Protein AF-A0A0V0QTR9-F1 (afdb_monomer)

Mean predicted aligned error: 20.69 Å

Secondary structure (DSSP, 8-state):
---------HHHHHHHHHHHHHHHHHHHHHHHHHHHHHHHHHHHS-HHHHHHHHHHHHHHHHHHHHHHHHHHHHH---HHHHHHHHHHHHHHHHHHGGGS-HHHHHHHHHHHHHHHHHHHHHHHHHS-----------------------------------------EEES-BS------GGGTTTT-EEES-BS-----S-TT---TT----TT-S--PPPTT-----

Nearest PDB structures (foldseek):
  2rkk-assembly1_B  TM=5.143E-01  e=6.340E+00  Saccharomyces cerevisiae
  6bqt-assembly2_E  TM=6.982E-01  e=8.169E+00  Homo sapiens
  8we2-assembly1_A  TM=5.400E-01  e=5.951E+00  Homo sapiens
  6gn0-assembly1_A  TM=6.401E-01  e=9.879E+00  Homo sapiens

Organism: Pseudocohnilembus persalinus (NCBI:txid266149)

Radius of gyration: 37.74 Å; Cα contacts (8 Å, |Δi|>4): 77; chains: 1; bounding box: 67×82×118 Å

Solvent-accessible surface area (backbone atoms only — not comparable to full-atom values): 14929 Å² total; per-residue (Å²): 137,83,80,82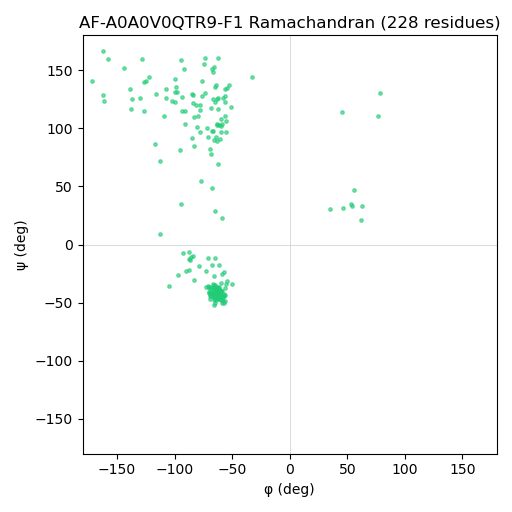,79,76,79,73,50,73,68,56,52,53,50,49,51,54,49,54,50,52,51,51,50,53,54,48,49,52,53,51,52,53,49,52,51,51,50,53,52,63,71,69,48,55,65,67,59,55,36,53,52,50,52,49,55,51,49,54,54,51,52,52,52,52,51,50,61,68,47,42,83,76,67,77,60,62,66,64,60,57,52,52,52,50,48,53,52,52,52,51,49,62,74,47,48,85,63,48,54,76,65,56,51,51,54,50,50,54,52,49,53,52,51,51,54,51,52,50,52,50,46,48,67,76,52,60,77,80,74,80,72,77,79,75,79,74,77,86,71,82,84,82,86,86,82,82,88,82,90,77,96,71,91,73,85,74,81,85,80,74,86,70,69,94,58,64,58,56,64,73,48,64,71,46,82,58,84,83,54,80,75,53,71,78,47,87,54,46,78,46,70,63,44,78,49,56,83,60,89,62,69,89,84,71,80,61,88,88,64,78,89,69,85,86,59,98,62,97,66,82,61,90,88,64,77,87,84,130

Structure (mmCIF, N/CA/C/O backbone):
data_AF-A0A0V0QTR9-F1
#
_entry.id   AF-A0A0V0QTR9-F1
#
loop_
_atom_site.group_PDB
_atom_site.id
_atom_site.type_symbol
_atom_site.label_atom_id
_atom_site.label_alt_id
_atom_site.label_comp_id
_atom_site.label_asym_id
_atom_site.label_entity_id
_atom_site.label_seq_id
_atom_site.pdbx_PDB_ins_code
_atom_site.Cartn_x
_atom_site.Cartn_y
_atom_site.Cartn_z
_atom_site.occupancy
_atom_site.B_iso_or_equiv
_atom_site.auth_seq_id
_atom_site.auth_comp_id
_atom_site.auth_asym_id
_atom_site.auth_atom_id
_atom_site.pdbx_PDB_model_num
ATOM 1 N N . MET A 1 1 ? 16.617 29.377 62.343 1.00 46.00 1 MET A N 1
ATOM 2 C CA . MET A 1 1 ? 15.632 28.763 61.427 1.00 46.00 1 MET A CA 1
ATOM 3 C C . MET A 1 1 ? 15.833 27.264 61.513 1.00 46.00 1 MET A C 1
ATOM 5 O O . MET A 1 1 ? 16.551 26.690 60.704 1.00 46.00 1 MET A O 1
ATOM 9 N N . GLU A 1 2 ? 15.311 26.674 62.585 1.00 45.97 2 GLU A N 1
ATOM 10 C CA . GLU A 1 2 ? 15.324 25.228 62.798 1.00 45.97 2 GLU A CA 1
ATOM 11 C C . GLU A 1 2 ? 14.246 24.618 61.901 1.00 45.97 2 GLU A C 1
ATOM 13 O O . GLU A 1 2 ? 13.118 25.108 61.856 1.00 45.97 2 GLU A O 1
ATOM 18 N N . LYS A 1 3 ? 14.630 23.621 61.102 1.00 51.22 3 LYS A N 1
ATOM 19 C CA . LYS A 1 3 ? 13.696 22.843 60.293 1.00 51.22 3 LYS A CA 1
ATOM 20 C C . LYS A 1 3 ? 13.056 21.829 61.229 1.00 51.22 3 LYS A C 1
ATOM 22 O O . LYS A 1 3 ? 13.739 20.935 61.717 1.00 51.22 3 LYS A O 1
ATOM 27 N N . GLU A 1 4 ? 11.773 22.008 61.512 1.00 50.41 4 GLU A N 1
ATOM 28 C CA . GLU A 1 4 ? 10.962 20.984 62.160 1.00 50.41 4 GLU A CA 1
ATOM 29 C C . GLU A 1 4 ? 10.802 19.816 61.181 1.00 50.41 4 GLU A C 1
ATOM 31 O O . GLU A 1 4 ? 9.976 19.849 60.267 1.00 50.41 4 GLU A O 1
ATOM 36 N N . ASP A 1 5 ? 11.638 18.793 61.344 1.00 54.69 5 ASP A N 1
ATOM 37 C CA . ASP A 1 5 ? 11.459 17.509 60.679 1.00 54.69 5 ASP A CA 1
ATOM 38 C C . ASP A 1 5 ? 10.254 16.810 61.321 1.00 54.69 5 ASP A C 1
ATOM 40 O O . ASP A 1 5 ? 10.345 16.137 62.351 1.00 54.69 5 ASP A O 1
ATOM 44 N N . VAL A 1 6 ? 9.082 17.022 60.719 1.00 61.03 6 VAL A N 1
ATOM 45 C CA . VAL A 1 6 ? 7.846 16.317 61.060 1.00 61.03 6 VAL A CA 1
ATOM 46 C C . VAL A 1 6 ? 8.054 14.835 60.753 1.00 61.03 6 VAL A C 1
ATOM 48 O O . VAL A 1 6 ? 8.023 14.409 59.598 1.00 61.03 6 VAL A O 1
ATOM 51 N N . ASN A 1 7 ? 8.287 14.049 61.804 1.00 62.66 7 ASN A N 1
ATOM 52 C CA . ASN A 1 7 ? 8.349 12.592 61.758 1.00 62.66 7 ASN A CA 1
ATOM 53 C C . ASN A 1 7 ? 6.962 12.060 61.360 1.00 62.66 7 ASN A C 1
ATOM 55 O O . ASN A 1 7 ? 6.072 11.900 62.196 1.00 62.66 7 ASN A O 1
ATOM 59 N N . LEU A 1 8 ? 6.760 11.865 60.057 1.00 63.16 8 LEU A N 1
ATOM 60 C CA . LEU A 1 8 ? 5.531 11.318 59.498 1.00 63.16 8 LEU A CA 1
ATOM 61 C C . LEU A 1 8 ? 5.350 9.894 60.034 1.00 63.16 8 LEU A C 1
ATOM 63 O O . LEU A 1 8 ? 6.261 9.071 59.922 1.00 63.16 8 LEU A O 1
ATOM 67 N N . THR A 1 9 ? 4.199 9.585 60.633 1.00 77.44 9 THR A N 1
ATOM 68 C CA . THR A 1 9 ? 3.991 8.234 61.159 1.00 77.44 9 THR A CA 1
ATOM 69 C C . THR A 1 9 ? 3.940 7.233 60.003 1.00 77.44 9 THR A C 1
ATOM 71 O O . THR A 1 9 ? 3.476 7.556 58.909 1.00 77.44 9 THR A O 1
ATOM 74 N N . GLN A 1 10 ? 4.384 5.991 60.228 1.00 78.94 10 GLN A N 1
ATOM 75 C CA . GLN A 1 10 ? 4.350 4.927 59.208 1.00 78.94 10 GLN A CA 1
ATOM 76 C C . GLN A 1 10 ? 2.957 4.795 58.559 1.00 78.94 10 GLN A C 1
ATOM 78 O O . GLN A 1 10 ? 2.831 4.565 57.360 1.00 78.94 10 GLN A O 1
ATOM 83 N N . LYS A 1 11 ? 1.906 5.044 59.350 1.00 80.00 11 LYS A N 1
ATOM 84 C CA . LYS A 1 11 ? 0.505 5.017 58.929 1.00 80.00 11 LYS A CA 1
ATOM 85 C C . LYS A 1 11 ? 0.156 6.120 57.921 1.00 80.00 11 LYS A C 1
ATOM 87 O O . LYS A 1 11 ? -0.617 5.868 57.000 1.00 80.00 11 LYS A O 1
ATOM 92 N N . ASP A 1 12 ? 0.729 7.311 58.074 1.00 84.88 12 ASP A N 1
ATOM 93 C CA . ASP A 1 12 ? 0.540 8.439 57.152 1.00 84.88 12 ASP A CA 1
ATOM 94 C C . ASP A 1 12 ? 1.280 8.200 55.830 1.00 84.88 12 ASP A C 1
ATOM 96 O O . ASP A 1 12 ? 0.776 8.531 54.755 1.00 84.88 12 ASP A O 1
ATOM 100 N N . LEU A 1 13 ? 2.458 7.567 55.898 1.00 85.88 13 LEU A N 1
ATOM 101 C CA . LEU A 1 13 ? 3.225 7.165 54.721 1.00 85.88 13 LEU A CA 1
ATOM 102 C C . LEU A 1 13 ? 2.459 6.118 53.898 1.00 85.88 13 LEU A C 1
ATOM 104 O O . LEU A 1 13 ? 2.323 6.259 52.682 1.00 85.88 13 LEU A O 1
ATOM 108 N N . ASP A 1 14 ? 1.886 5.115 54.567 1.00 88.12 14 ASP A N 1
ATOM 109 C CA . ASP A 1 14 ? 1.079 4.071 53.931 1.00 88.12 14 ASP A CA 1
ATOM 110 C C . ASP A 1 14 ? -0.202 4.645 53.303 1.00 88.12 14 ASP A C 1
ATOM 112 O O . ASP A 1 14 ? -0.580 4.267 52.191 1.00 88.12 14 ASP A O 1
ATOM 116 N N . GLN A 1 15 ? -0.858 5.603 53.969 1.00 88.75 15 GLN A N 1
ATOM 117 C CA . GLN A 1 15 ? -2.018 6.308 53.412 1.00 88.75 15 GLN A CA 1
ATOM 118 C C . GLN A 1 15 ? -1.656 7.140 52.181 1.00 88.75 15 GLN A C 1
ATOM 120 O O . GLN A 1 15 ? -2.386 7.111 51.187 1.00 88.75 15 GLN A O 1
ATOM 125 N N . LYS A 1 16 ? -0.523 7.848 52.219 1.00 89.69 16 LYS A N 1
ATOM 126 C CA . LYS A 1 16 ? -0.035 8.640 51.088 1.00 89.69 16 LYS A CA 1
ATOM 127 C C . LYS A 1 16 ? 0.297 7.754 49.886 1.00 89.69 16 LYS A C 1
ATOM 129 O O . LYS A 1 16 ? -0.154 8.049 48.782 1.00 89.69 16 LYS A O 1
ATOM 134 N N . ASN A 1 17 ? 0.991 6.638 50.106 1.00 92.25 17 ASN A N 1
ATOM 135 C CA . ASN A 1 17 ? 1.311 5.668 49.055 1.00 92.25 17 ASN A CA 1
ATOM 136 C C . ASN A 1 17 ? 0.039 5.081 48.428 1.00 92.25 17 ASN A C 1
ATOM 138 O O . ASN A 1 17 ? -0.086 5.037 47.205 1.00 92.25 17 ASN A O 1
ATOM 142 N N . LYS A 1 18 ? -0.946 4.711 49.255 1.00 94.06 18 LYS A N 1
ATOM 143 C CA . LYS A 1 18 ? -2.236 4.187 48.786 1.00 94.06 18 LYS A CA 1
ATOM 144 C C . LYS A 1 18 ? -3.014 5.210 47.954 1.00 94.06 18 LYS A C 1
ATOM 146 O O . LYS A 1 18 ? -3.657 4.848 46.970 1.00 94.06 18 LYS A O 1
ATOM 151 N N . PHE A 1 19 ? -2.957 6.486 48.332 1.00 94.50 19 PHE A N 1
ATOM 152 C CA . PHE A 1 19 ? -3.581 7.568 47.574 1.00 94.50 19 PHE A CA 1
ATOM 153 C C . PHE A 1 19 ? -2.880 7.814 46.232 1.00 94.50 19 PHE A C 1
ATOM 155 O O . PHE A 1 19 ? -3.548 7.939 45.207 1.00 94.50 19 PHE A O 1
ATOM 162 N N . GLU A 1 20 ? -1.545 7.844 46.212 1.00 94.00 20 GLU A N 1
ATOM 163 C CA . GLU A 1 20 ? -0.770 7.982 44.973 1.00 94.00 20 GLU A CA 1
ATOM 164 C C . GLU A 1 20 ? -1.021 6.819 44.005 1.00 94.00 20 GLU A C 1
ATOM 166 O O . GLU A 1 20 ? -1.133 7.031 42.795 1.00 94.00 20 GLU A O 1
ATOM 171 N N . GLU A 1 21 ? -1.152 5.600 44.525 1.00 95.12 21 GLU A N 1
ATOM 172 C CA . GLU A 1 21 ? -1.469 4.416 43.731 1.00 95.12 21 GLU A CA 1
ATOM 173 C C . GLU A 1 21 ? -2.879 4.491 43.130 1.00 95.12 21 GLU A C 1
ATOM 175 O O . GLU A 1 21 ? -3.034 4.330 41.919 1.00 95.12 21 GLU A O 1
ATOM 180 N N . LEU A 1 22 ? -3.891 4.844 43.930 1.00 94.94 22 LEU A N 1
ATOM 181 C CA . LEU A 1 22 ? -5.259 5.080 43.448 1.00 94.94 22 LEU A CA 1
ATOM 182 C C . LEU A 1 22 ? -5.317 6.188 42.390 1.00 94.94 22 LEU A C 1
ATOM 184 O O . LEU A 1 22 ? -6.033 6.070 41.395 1.00 94.94 22 LEU A O 1
ATOM 188 N N . TYR A 1 23 ? -4.548 7.260 42.572 1.00 94.62 23 TYR A N 1
ATOM 189 C CA . TYR A 1 23 ? -4.486 8.354 41.610 1.00 94.62 23 TYR A CA 1
ATOM 190 C C . TYR A 1 23 ? -3.870 7.913 40.276 1.00 94.62 23 TYR A C 1
ATOM 192 O O . TYR A 1 23 ? -4.400 8.237 39.210 1.00 94.62 23 TYR A O 1
ATOM 200 N N . LYS A 1 24 ? -2.785 7.129 40.317 1.00 95.56 24 LYS A N 1
ATOM 201 C CA . LYS A 1 24 ? -2.181 6.525 39.118 1.00 95.56 24 LYS A CA 1
ATOM 202 C C . LYS A 1 24 ? -3.149 5.573 38.422 1.00 95.56 24 LYS A C 1
ATOM 204 O O . LYS A 1 24 ? -3.302 5.672 37.207 1.00 95.56 24 LYS A O 1
ATOM 209 N N . GLN A 1 25 ? -3.844 4.722 39.176 1.00 95.31 25 GLN A N 1
ATOM 210 C CA . GLN A 1 25 ? -4.867 3.826 38.633 1.00 95.31 25 GLN A CA 1
ATOM 211 C C . GLN A 1 25 ? -5.982 4.610 37.934 1.00 95.31 25 GLN A C 1
ATOM 213 O O . GLN A 1 25 ? -6.334 4.291 36.805 1.00 95.31 25 GLN A O 1
ATOM 218 N N . GLN A 1 26 ? -6.475 5.696 38.534 1.00 94.88 26 GLN A N 1
ATOM 219 C CA . GLN A 1 26 ? -7.520 6.523 37.928 1.00 94.88 26 GLN A CA 1
ATOM 220 C C . GLN A 1 26 ? -7.044 7.249 36.656 1.00 94.88 26 GLN A C 1
ATOM 222 O O . GLN A 1 26 ? -7.792 7.372 35.684 1.00 94.88 26 GLN A O 1
ATOM 227 N N . GLN A 1 27 ? -5.802 7.744 36.636 1.00 93.94 27 GLN A N 1
ATOM 228 C CA . GLN A 1 27 ? -5.186 8.325 35.434 1.00 93.94 27 GLN A CA 1
ATOM 229 C C . GLN A 1 27 ? -5.085 7.288 34.311 1.00 93.94 27 GLN A C 1
ATOM 231 O O . GLN A 1 27 ? -5.433 7.570 33.161 1.00 93.94 27 GLN A O 1
ATOM 236 N N . GLN A 1 28 ? -4.648 6.080 34.656 1.00 94.81 28 GLN A N 1
ATOM 237 C CA . GLN A 1 28 ? -4.521 4.979 33.719 1.00 94.81 28 GLN A CA 1
ATOM 238 C C . GLN A 1 28 ? -5.887 4.537 33.183 1.00 94.81 28 GLN A C 1
ATOM 240 O O . GLN A 1 28 ? -6.062 4.456 31.971 1.00 94.81 28 GLN A O 1
ATOM 245 N N . GLU A 1 29 ? -6.894 4.398 34.042 1.00 95.56 29 GLU A N 1
ATOM 246 C CA . GLU A 1 29 ? -8.264 4.065 33.645 1.00 95.56 29 GLU A CA 1
ATOM 247 C C . GLU A 1 29 ? -8.855 5.113 32.686 1.00 95.56 29 GLU A C 1
ATOM 249 O O . GLU A 1 29 ? -9.500 4.774 31.694 1.00 95.56 29 GLU A O 1
ATOM 254 N N . ARG A 1 30 ? -8.595 6.408 32.913 1.00 94.38 30 ARG A N 1
ATOM 255 C CA . ARG A 1 30 ? -9.014 7.474 31.984 1.00 94.38 30 ARG A CA 1
ATOM 256 C C . ARG A 1 30 ? -8.351 7.339 30.616 1.00 94.38 30 ARG A C 1
ATOM 258 O O . ARG A 1 30 ? -9.011 7.566 29.599 1.00 94.38 30 ARG A O 1
ATOM 265 N N . LEU A 1 31 ? -7.064 6.998 30.579 1.00 93.50 31 LEU A N 1
ATOM 266 C CA . LEU A 1 31 ? -6.338 6.762 29.331 1.00 93.50 31 LEU A CA 1
ATOM 267 C C . LEU A 1 31 ? -6.885 5.533 28.603 1.00 93.50 31 LEU A C 1
ATOM 269 O O . LEU A 1 31 ? -7.168 5.618 27.407 1.00 93.50 31 LEU A O 1
ATOM 273 N N . GLU A 1 32 ? -7.112 4.440 29.327 1.00 94.94 32 GLU A N 1
ATOM 274 C CA . GLU A 1 32 ? -7.671 3.199 28.793 1.00 94.94 32 GLU A CA 1
ATOM 275 C C . GLU A 1 32 ? -9.090 3.408 28.258 1.00 94.94 32 GLU A C 1
ATOM 277 O O . GLU A 1 32 ? -9.386 3.027 27.129 1.00 94.94 32 GLU A O 1
ATOM 282 N N . ASN A 1 33 ? -9.961 4.097 28.995 1.00 93.50 33 ASN A N 1
ATOM 283 C CA . ASN A 1 33 ? -11.320 4.405 28.542 1.00 93.50 33 ASN A CA 1
ATOM 284 C C . ASN A 1 33 ? -11.322 5.321 27.311 1.00 93.50 33 ASN A C 1
ATOM 286 O O . ASN A 1 33 ? -12.126 5.135 26.396 1.00 93.50 33 ASN A O 1
ATOM 290 N N . LYS A 1 34 ? -10.392 6.280 27.237 1.00 93.81 34 LYS A N 1
ATOM 291 C CA . LYS A 1 34 ? -10.215 7.125 26.048 1.00 93.81 34 LYS A CA 1
ATOM 292 C C . LYS A 1 34 ? -9.740 6.314 24.839 1.00 93.81 34 LYS A C 1
ATOM 294 O O . LYS A 1 34 ? -10.170 6.603 23.724 1.00 93.81 34 LYS A O 1
ATOM 299 N N . GLN A 1 35 ? -8.876 5.320 25.039 1.00 90.56 35 GLN A N 1
ATOM 300 C CA . GLN A 1 35 ? -8.440 4.402 23.983 1.00 90.56 35 GLN A CA 1
ATOM 301 C C . GLN A 1 35 ? -9.574 3.472 23.536 1.00 90.56 35 GLN A C 1
ATOM 303 O O . GLN A 1 35 ? -9.834 3.391 22.340 1.00 90.56 35 GLN A O 1
ATOM 308 N N . LYS A 1 36 ? -10.310 2.864 24.475 1.00 90.38 36 LYS A N 1
ATOM 309 C CA . LYS A 1 36 ? -11.477 2.012 24.185 1.00 90.38 36 LYS A CA 1
ATOM 310 C C . LYS A 1 36 ? -12.546 2.759 23.396 1.00 90.38 36 LYS A C 1
ATOM 312 O O . LYS A 1 36 ? -13.048 2.242 22.407 1.00 90.38 36 LYS A O 1
ATOM 317 N N . LYS A 1 37 ? -12.855 4.002 23.784 1.00 89.62 37 LYS A N 1
ATOM 318 C CA . LYS A 1 37 ? -13.815 4.835 23.049 1.00 89.62 37 LYS A CA 1
ATOM 319 C C . LYS A 1 37 ? -13.352 5.099 21.614 1.00 89.62 37 LYS A C 1
ATOM 321 O O . LYS A 1 37 ? -14.135 4.935 20.693 1.00 89.62 37 LYS A O 1
ATOM 326 N N . LYS A 1 38 ? -12.072 5.434 21.416 1.00 86.12 38 LYS A N 1
ATOM 327 C CA . LYS A 1 38 ? -11.507 5.613 20.069 1.00 86.12 38 LYS A CA 1
ATOM 328 C C . LYS A 1 38 ? -11.596 4.346 19.215 1.00 86.12 38 LYS A C 1
ATOM 330 O O . LYS A 1 38 ? -11.914 4.460 18.041 1.00 86.12 38 LYS A O 1
ATOM 335 N N . GLN A 1 39 ? -11.327 3.175 19.793 1.00 84.38 39 GLN A N 1
ATOM 336 C CA . GLN A 1 39 ? -11.431 1.893 19.085 1.00 84.38 39 GLN A CA 1
ATOM 337 C C . GLN A 1 39 ? -12.877 1.598 18.674 1.00 84.38 39 GLN A C 1
ATOM 339 O O . GLN A 1 39 ? -13.126 1.296 17.513 1.00 84.38 39 GLN A O 1
ATOM 344 N N . LEU A 1 40 ? -13.839 1.785 19.584 1.00 81.38 40 LEU A N 1
ATOM 345 C CA . LEU A 1 40 ? -15.262 1.617 19.282 1.00 81.38 40 LEU A CA 1
ATOM 346 C C . LEU A 1 40 ? -15.727 2.587 18.181 1.00 81.38 40 LEU A C 1
ATOM 348 O O . LEU A 1 40 ? -16.446 2.200 17.261 1.00 81.38 40 LEU A O 1
ATOM 352 N N . ASP A 1 41 ? -15.286 3.845 18.247 1.00 73.94 41 ASP A N 1
ATOM 353 C CA . ASP A 1 41 ? -15.572 4.852 17.224 1.00 73.94 41 ASP A CA 1
ATOM 354 C C . ASP A 1 41 ? -14.922 4.469 15.871 1.00 73.94 41 ASP A C 1
ATOM 356 O O . ASP A 1 41 ? -15.495 4.704 14.811 1.00 73.94 41 ASP A O 1
ATOM 360 N N . GLU A 1 42 ? -13.742 3.838 15.862 1.00 76.06 42 GLU A N 1
ATOM 361 C CA . GLU A 1 42 ? -13.096 3.312 14.646 1.00 76.06 42 GLU A CA 1
ATOM 362 C C . GLU A 1 42 ? -13.805 2.081 14.062 1.00 76.06 42 GLU A C 1
ATOM 364 O O . GLU A 1 42 ? -13.886 1.935 12.836 1.00 76.06 42 GLU A O 1
ATOM 369 N N . GLU A 1 43 ? -14.352 1.217 14.911 1.00 74.50 43 GLU A N 1
ATOM 370 C CA . GLU A 1 43 ? -15.151 0.056 14.511 1.00 74.50 43 GLU A CA 1
ATOM 371 C C . GLU A 1 43 ? -16.496 0.485 13.916 1.00 74.50 43 GLU A C 1
ATOM 373 O O . GLU A 1 43 ? -16.888 -0.016 12.862 1.00 74.50 43 GLU A O 1
ATOM 378 N N . THR A 1 44 ? -17.154 1.466 14.539 1.00 70.75 44 THR A N 1
ATOM 379 C CA . THR A 1 44 ? -18.477 1.977 14.138 1.00 70.75 44 THR A CA 1
ATOM 380 C C . THR A 1 44 ? -18.436 3.030 13.030 1.00 70.75 44 THR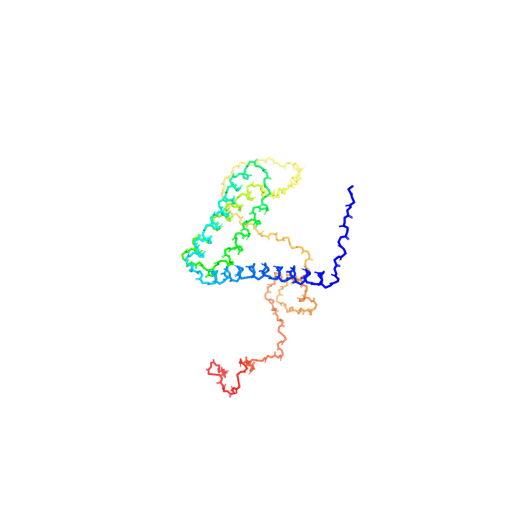 A C 1
ATOM 382 O O . THR A 1 44 ? -19.484 3.371 12.483 1.00 70.75 44 THR A O 1
ATOM 385 N N . LYS A 1 45 ? -17.249 3.533 12.665 1.00 73.06 45 LYS A N 1
ATOM 386 C CA . LYS A 1 45 ? -17.087 4.535 11.603 1.00 73.06 45 LYS A CA 1
ATOM 387 C C . LYS A 1 45 ? -17.680 4.083 10.277 1.00 73.06 45 LYS A C 1
ATOM 389 O O . LYS A 1 45 ? -17.368 2.994 9.780 1.00 73.06 45 LYS A O 1
ATOM 394 N N . ASP A 1 46 ? -18.426 4.999 9.666 1.00 74.44 46 ASP A N 1
ATOM 395 C CA . ASP A 1 46 ? -19.035 4.804 8.362 1.00 74.44 46 ASP A CA 1
ATOM 396 C C . ASP A 1 46 ? -17.977 4.409 7.317 1.00 74.44 46 ASP A C 1
ATOM 398 O O . ASP A 1 46 ? -16.922 5.049 7.204 1.00 74.44 46 ASP A O 1
ATOM 402 N N . PRO A 1 47 ? -18.251 3.393 6.482 1.00 74.19 47 PRO A N 1
ATOM 403 C CA . PRO A 1 47 ? -17.311 2.931 5.461 1.00 74.19 47 PRO A CA 1
ATOM 404 C C . PRO A 1 47 ? -16.930 4.042 4.468 1.00 74.19 47 PRO A C 1
ATOM 406 O O . PRO A 1 47 ? -15.829 4.037 3.919 1.00 74.19 47 PRO A O 1
ATOM 409 N N . LYS A 1 48 ? -17.802 5.043 4.283 1.00 75.88 48 LYS A N 1
ATOM 410 C CA . LYS A 1 48 ? -17.536 6.219 3.442 1.00 75.88 48 LYS A CA 1
ATOM 411 C C . LYS A 1 48 ? -16.468 7.150 4.020 1.00 75.88 48 LYS A C 1
ATOM 413 O O . LYS A 1 48 ? -15.676 7.695 3.257 1.00 75.88 48 LYS A O 1
ATOM 418 N N . GLU A 1 49 ? -16.410 7.328 5.338 1.00 74.62 49 GLU A N 1
ATOM 419 C CA . GLU A 1 49 ? -15.362 8.147 5.957 1.00 74.62 49 GLU A CA 1
ATOM 420 C C . GLU A 1 49 ? -14.004 7.455 5.861 1.00 74.62 49 GLU A C 1
ATOM 422 O O . GLU A 1 49 ? -13.009 8.090 5.508 1.00 74.62 49 GLU A O 1
ATOM 427 N N . LYS A 1 50 ? -13.973 6.133 6.084 1.00 82.12 50 LYS A N 1
ATOM 428 C CA . LYS A 1 50 ? -12.772 5.311 5.874 1.00 82.12 50 LYS A CA 1
ATOM 429 C C . LYS A 1 50 ? -12.266 5.449 4.437 1.00 82.12 50 LYS A C 1
ATOM 431 O O . LYS A 1 50 ? -11.078 5.675 4.229 1.00 82.12 50 LYS A O 1
ATOM 436 N N . MET A 1 51 ? -13.171 5.413 3.459 1.00 87.50 51 MET A N 1
ATOM 437 C CA . MET A 1 51 ? -12.841 5.638 2.051 1.00 87.50 51 MET A CA 1
ATOM 438 C C . MET A 1 51 ? -12.222 7.022 1.813 1.00 87.50 51 MET A C 1
ATOM 440 O O . MET A 1 51 ? -11.180 7.101 1.174 1.00 87.50 51 MET A O 1
ATOM 444 N N . LEU A 1 52 ? -12.800 8.107 2.339 1.00 88.56 52 LEU A N 1
ATOM 445 C CA . LEU A 1 52 ? -12.256 9.463 2.156 1.00 88.56 52 LEU A CA 1
ATOM 446 C C . LEU A 1 52 ? -10.850 9.621 2.749 1.00 88.56 52 LEU A C 1
ATOM 448 O O . LEU A 1 52 ? -9.995 10.269 2.143 1.00 88.56 52 LEU A O 1
ATOM 452 N N . VAL A 1 53 ? -10.596 9.012 3.909 1.00 89.50 53 VAL A N 1
ATOM 453 C CA . VAL A 1 53 ? -9.263 9.005 4.531 1.00 89.50 53 VAL A CA 1
ATOM 454 C C . VAL A 1 53 ? -8.267 8.266 3.641 1.00 89.50 53 VAL A C 1
ATOM 456 O O . VAL A 1 53 ? -7.215 8.819 3.326 1.00 89.50 53 VAL A O 1
ATOM 459 N N . ILE A 1 54 ? -8.630 7.075 3.153 1.00 91.06 54 ILE A N 1
ATOM 460 C CA . ILE A 1 54 ? -7.798 6.302 2.221 1.00 91.06 54 ILE A CA 1
ATOM 461 C C . ILE A 1 54 ? -7.536 7.106 0.944 1.00 91.06 54 ILE A C 1
ATOM 463 O O . ILE A 1 54 ? -6.401 7.168 0.475 1.00 91.06 54 ILE A O 1
ATOM 467 N N . GLN A 1 55 ? -8.562 7.768 0.400 1.00 91.75 55 GLN A N 1
ATOM 468 C CA . GLN A 1 55 ? -8.434 8.581 -0.807 1.00 91.75 55 GLN A CA 1
ATOM 469 C C . GLN A 1 55 ? -7.450 9.733 -0.620 1.00 91.75 55 GLN A C 1
ATOM 471 O O . GLN A 1 55 ? -6.620 9.988 -1.498 1.00 91.75 55 GLN A O 1
ATOM 476 N N . LYS A 1 56 ? -7.521 10.412 0.526 1.00 94.12 56 LYS A N 1
ATOM 477 C CA . LYS A 1 56 ? -6.615 11.505 0.869 1.00 94.12 56 LYS A CA 1
ATOM 478 C C . LYS A 1 56 ? -5.178 11.008 1.037 1.00 94.12 56 LYS A C 1
ATOM 480 O O . LYS A 1 56 ? -4.287 11.529 0.373 1.00 94.12 56 LYS A O 1
ATOM 485 N N . GLU A 1 57 ? -4.961 9.979 1.855 1.00 93.56 57 GLU A N 1
ATOM 486 C CA . GLU A 1 57 ? -3.624 9.427 2.112 1.00 93.56 57 GLU A CA 1
ATOM 487 C C . GLU A 1 57 ? -2.974 8.866 0.843 1.00 93.56 57 GLU A C 1
ATOM 489 O O . GLU A 1 57 ? -1.787 9.089 0.591 1.00 93.56 57 GLU A O 1
ATOM 494 N N . PHE A 1 58 ? -3.745 8.155 0.014 1.00 94.31 58 PHE A N 1
ATOM 495 C CA . PHE A 1 58 ? -3.253 7.622 -1.251 1.00 94.31 58 PHE A CA 1
ATOM 496 C C . PHE A 1 58 ? -2.807 8.750 -2.182 1.00 94.31 58 PHE A C 1
ATOM 498 O O . PHE A 1 58 ? -1.708 8.697 -2.734 1.00 94.31 58 PHE A O 1
ATOM 505 N N . LYS A 1 59 ? -3.629 9.797 -2.316 1.00 93.44 59 LYS A N 1
ATOM 506 C CA . LYS A 1 59 ? -3.325 10.951 -3.162 1.00 93.44 59 LYS A CA 1
ATOM 507 C C . LYS A 1 59 ? -2.088 11.706 -2.676 1.00 93.44 59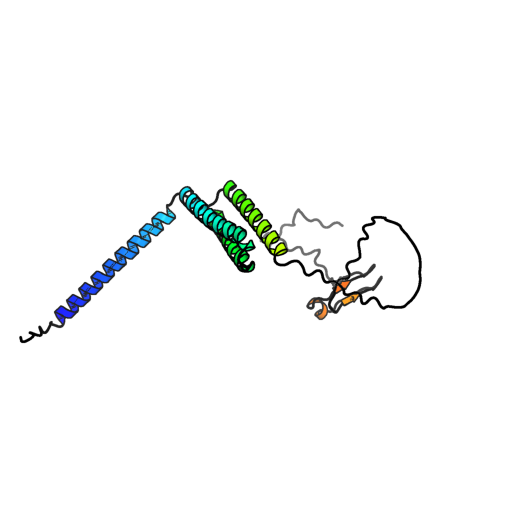 LYS A C 1
ATOM 509 O O . LYS A 1 59 ? -1.229 12.023 -3.490 1.00 93.44 59 LYS A O 1
ATOM 514 N N . GLU A 1 60 ? -1.946 11.925 -1.371 1.00 94.81 60 GLU A N 1
ATOM 515 C CA . GLU A 1 60 ? -0.764 12.575 -0.789 1.00 94.81 60 GLU A CA 1
ATOM 516 C C . GLU A 1 60 ? 0.524 11.782 -1.073 1.00 94.81 60 GLU A C 1
ATOM 518 O O . GLU A 1 60 ? 1.517 12.346 -1.544 1.00 94.81 60 GLU A O 1
ATOM 523 N N . LYS A 1 61 ? 0.507 10.456 -0.868 1.00 92.94 61 LYS A N 1
ATOM 524 C CA . LYS A 1 61 ? 1.654 9.587 -1.189 1.00 92.94 61 LYS A CA 1
ATOM 525 C C . LYS A 1 61 ? 1.970 9.589 -2.686 1.00 92.94 61 LYS A C 1
ATOM 527 O O . LYS A 1 61 ? 3.135 9.663 -3.077 1.00 92.94 61 LYS A O 1
ATOM 532 N N . GLN A 1 62 ? 0.937 9.542 -3.525 1.00 93.56 62 GLN A N 1
ATOM 533 C CA . GLN A 1 62 ? 1.066 9.572 -4.978 1.00 93.56 62 GLN A CA 1
ATOM 534 C C . GLN A 1 62 ? 1.682 10.890 -5.471 1.00 93.56 62 GLN A C 1
ATOM 536 O O . GLN A 1 62 ? 2.583 10.881 -6.313 1.00 93.56 62 GLN A O 1
ATOM 541 N N . GLU A 1 63 ? 1.203 12.025 -4.960 1.00 93.62 63 GLU A N 1
ATOM 542 C CA . GLU A 1 63 ? 1.699 13.356 -5.308 1.00 93.62 63 GLU A CA 1
ATOM 543 C C . GLU A 1 63 ? 3.147 13.542 -4.859 1.00 93.62 63 GLU A C 1
ATOM 545 O O . GLU A 1 63 ? 3.964 14.016 -5.649 1.00 93.62 63 GLU A O 1
ATOM 550 N N . SER A 1 64 ? 3.489 13.085 -3.651 1.00 93.38 64 SER A N 1
ATOM 551 C CA . SER A 1 64 ? 4.863 13.082 -3.138 1.00 93.38 64 SER A CA 1
ATOM 552 C C . SER A 1 64 ? 5.813 12.311 -4.062 1.00 93.38 64 SER A C 1
ATOM 554 O O . SER A 1 64 ? 6.823 12.859 -4.514 1.00 93.38 64 SER A O 1
ATOM 556 N N . LEU A 1 65 ? 5.453 11.078 -4.442 1.00 91.62 65 LEU A N 1
ATOM 557 C CA . LEU A 1 65 ? 6.259 10.269 -5.359 1.00 91.62 65 LEU A CA 1
ATOM 558 C C . LEU A 1 65 ? 6.360 10.917 -6.749 1.00 91.62 65 LEU A C 1
ATOM 560 O O . LEU A 1 65 ? 7.441 10.985 -7.331 1.00 91.62 65 LEU A O 1
ATOM 564 N N . SER A 1 66 ? 5.255 11.448 -7.277 1.00 91.06 66 SER A N 1
ATOM 565 C CA . SER A 1 66 ? 5.226 12.153 -8.565 1.00 91.06 66 SER A CA 1
ATOM 566 C C . SER A 1 66 ? 6.128 13.393 -8.567 1.00 91.06 66 SER A C 1
ATOM 568 O O . SER A 1 66 ? 6.827 13.653 -9.551 1.00 91.06 66 SER A O 1
ATOM 570 N N . LEU A 1 67 ? 6.166 14.142 -7.461 1.00 89.81 67 LEU A N 1
ATOM 571 C CA . LEU A 1 67 ? 7.046 15.296 -7.292 1.00 89.81 67 LEU A CA 1
ATOM 572 C C . LEU A 1 67 ? 8.521 14.871 -7.284 1.00 89.81 67 LEU A C 1
ATOM 574 O O . LEU A 1 67 ? 9.329 15.452 -8.009 1.00 89.81 67 LEU A O 1
ATOM 578 N N . LYS A 1 68 ? 8.863 13.812 -6.538 1.00 88.50 68 LYS A N 1
ATOM 579 C CA . LYS A 1 68 ? 10.224 13.252 -6.505 1.00 88.50 68 LYS A CA 1
ATOM 580 C C . LYS A 1 68 ? 10.670 12.765 -7.879 1.00 88.50 68 LYS A C 1
ATOM 582 O O . LYS A 1 68 ? 11.755 13.114 -8.326 1.00 88.50 68 LYS A O 1
ATOM 587 N N . ILE A 1 69 ? 9.804 12.053 -8.595 1.00 87.88 69 ILE A N 1
ATOM 588 C CA . ILE A 1 69 ? 10.019 11.604 -9.978 1.00 87.88 69 ILE A CA 1
ATOM 589 C C . ILE A 1 69 ? 10.310 12.792 -10.913 1.00 87.88 69 ILE A C 1
ATOM 591 O O . ILE A 1 69 ? 11.235 12.726 -11.723 1.00 87.88 69 ILE A O 1
ATOM 595 N N . LYS A 1 70 ? 9.556 13.896 -10.806 1.00 86.12 70 LYS A N 1
ATOM 596 C CA . LYS A 1 70 ? 9.794 15.109 -11.614 1.00 86.12 70 LYS A CA 1
ATOM 597 C C . LYS A 1 70 ? 11.137 15.768 -11.287 1.00 86.12 70 LYS A C 1
ATOM 599 O O . LYS A 1 70 ? 11.828 16.214 -12.204 1.00 86.12 70 LYS A O 1
ATOM 604 N N . ASN A 1 71 ? 11.518 15.793 -10.012 1.00 84.31 71 ASN A N 1
ATOM 605 C CA . ASN A 1 71 ? 12.779 16.377 -9.546 1.00 84.31 71 ASN A CA 1
ATOM 606 C C . ASN A 1 71 ? 13.990 15.457 -9.774 1.00 84.31 71 ASN A C 1
ATOM 608 O O . ASN A 1 71 ? 15.117 15.935 -9.857 1.00 84.31 71 ASN A O 1
ATOM 612 N N . CYS A 1 72 ? 13.767 14.158 -9.986 1.00 75.38 72 CYS A N 1
ATOM 613 C CA . CYS A 1 72 ? 14.810 13.150 -10.178 1.00 75.38 72 CYS A CA 1
ATOM 614 C C . CYS A 1 72 ? 15.758 13.458 -11.351 1.00 75.38 72 CYS A C 1
ATOM 616 O O . CYS A 1 72 ? 16.905 13.023 -11.352 1.00 75.38 72 CYS A O 1
ATOM 618 N N . LYS A 1 73 ? 15.310 14.253 -12.336 1.00 69.12 73 LYS A N 1
ATOM 619 C CA . LYS A 1 73 ? 16.157 14.724 -13.444 1.00 69.12 73 LYS A CA 1
ATOM 620 C C . LYS A 1 73 ? 17.256 15.708 -13.015 1.00 69.12 73 LYS A C 1
ATOM 622 O O . LYS A 1 73 ? 18.174 15.925 -13.798 1.00 69.12 73 LYS A O 1
ATOM 627 N N . LYS A 1 74 ? 17.148 16.328 -11.835 1.00 62.31 74 LYS A N 1
ATOM 628 C CA . LYS A 1 74 ? 18.064 17.375 -11.354 1.00 62.31 74 LYS A CA 1
ATOM 629 C C . LYS A 1 74 ? 19.040 16.889 -10.278 1.00 62.31 74 LYS A C 1
ATOM 631 O O . LYS A 1 74 ? 20.191 17.304 -10.314 1.00 62.31 74 LYS A O 1
ATOM 636 N N . ASP A 1 75 ? 18.617 15.981 -9.395 1.00 58.09 75 ASP A N 1
ATOM 637 C CA . ASP A 1 75 ? 19.293 15.812 -8.094 1.00 58.09 75 ASP A CA 1
ATOM 638 C C . ASP A 1 75 ? 20.034 14.480 -7.874 1.00 58.09 75 ASP A C 1
ATOM 640 O O . ASP A 1 75 ? 20.481 14.206 -6.767 1.00 58.09 75 ASP A O 1
ATOM 644 N N . GLY A 1 76 ? 20.199 13.622 -8.887 1.00 64.75 76 GLY A N 1
ATOM 645 C CA . GLY A 1 76 ? 20.954 12.366 -8.706 1.00 64.75 76 GLY A CA 1
ATOM 646 C C . GLY A 1 76 ? 20.336 11.400 -7.680 1.00 64.75 76 GLY A C 1
ATOM 647 O O . GLY A 1 76 ? 21.028 10.533 -7.150 1.00 64.75 76 GLY A O 1
ATOM 648 N N . LEU A 1 77 ? 19.036 11.557 -7.403 1.00 69.06 77 LEU A N 1
ATOM 649 C CA . LEU A 1 77 ? 18.249 10.693 -6.526 1.00 69.06 77 LEU A CA 1
ATOM 650 C C . LEU A 1 77 ? 18.379 9.221 -6.936 1.00 69.06 77 LEU A C 1
ATOM 652 O O . LEU A 1 77 ? 18.320 8.872 -8.120 1.00 69.06 77 LEU A O 1
ATOM 656 N N . ASN A 1 78 ? 18.534 8.358 -5.933 1.00 81.56 78 ASN A N 1
ATOM 657 C CA . ASN A 1 78 ? 18.632 6.923 -6.128 1.00 81.56 78 ASN A CA 1
ATOM 658 C C . ASN A 1 78 ? 17.281 6.381 -6.608 1.00 81.56 78 ASN A C 1
ATOM 660 O O . ASN A 1 78 ? 16.263 6.457 -5.924 1.00 81.56 78 ASN A O 1
ATOM 664 N N . ILE A 1 79 ? 17.282 5.820 -7.812 1.00 84.62 79 ILE A N 1
ATOM 665 C CA . ILE A 1 79 ? 16.092 5.259 -8.458 1.00 84.62 79 ILE A CA 1
ATOM 666 C C . ILE A 1 79 ? 15.487 4.141 -7.608 1.00 84.62 79 ILE A C 1
ATOM 668 O O . ILE A 1 79 ? 14.271 3.969 -7.607 1.00 84.62 79 ILE A O 1
ATOM 672 N N . ASN A 1 80 ? 16.322 3.388 -6.887 1.00 86.31 80 ASN A N 1
ATOM 673 C CA . ASN A 1 80 ? 15.861 2.283 -6.052 1.00 86.31 80 ASN A CA 1
ATOM 674 C C . ASN A 1 80 ? 14.958 2.776 -4.914 1.00 86.31 80 ASN A C 1
ATOM 676 O O . ASN A 1 80 ? 13.906 2.184 -4.700 1.00 86.31 80 ASN A O 1
ATOM 680 N N . ASP A 1 81 ? 15.281 3.913 -4.294 1.00 89.44 81 ASP A N 1
ATOM 681 C CA . ASP A 1 81 ? 14.469 4.499 -3.220 1.00 89.44 81 ASP A CA 1
ATOM 682 C C . ASP A 1 81 ? 13.063 4.868 -3.732 1.00 89.44 81 ASP A C 1
ATOM 684 O O . ASP A 1 81 ? 12.060 4.645 -3.057 1.00 89.44 81 ASP A O 1
ATOM 688 N N . LEU A 1 82 ? 12.958 5.352 -4.979 1.00 90.25 82 LEU A N 1
ATOM 689 C CA . LEU A 1 82 ? 11.661 5.616 -5.616 1.00 90.25 82 LEU A CA 1
ATOM 690 C C . LEU A 1 82 ? 10.858 4.333 -5.863 1.00 90.25 82 LEU A C 1
ATOM 692 O O . LEU A 1 82 ? 9.628 4.354 -5.778 1.00 90.25 82 LEU A O 1
ATOM 696 N N . PHE A 1 83 ? 11.528 3.224 -6.186 1.00 91.56 83 PHE A N 1
ATOM 697 C CA . PHE A 1 83 ? 10.873 1.924 -6.333 1.00 91.56 83 PHE A CA 1
ATOM 698 C C . PHE A 1 83 ? 10.399 1.368 -4.987 1.00 91.56 83 PHE A C 1
ATOM 700 O O . PHE A 1 83 ? 9.312 0.792 -4.938 1.00 91.56 83 PHE A O 1
ATOM 707 N N . ASP A 1 84 ? 11.151 1.575 -3.908 1.00 92.12 84 ASP A N 1
ATOM 708 C CA . ASP A 1 84 ? 10.745 1.173 -2.559 1.00 92.12 84 ASP A CA 1
ATOM 709 C C . ASP A 1 84 ? 9.547 1.995 -2.071 1.00 92.12 84 ASP A C 1
ATOM 711 O O . ASP A 1 84 ? 8.563 1.440 -1.572 1.00 92.12 84 ASP A O 1
ATOM 715 N N . GLU A 1 85 ? 9.551 3.308 -2.312 1.00 91.69 85 GLU A N 1
ATOM 716 C CA . GLU A 1 85 ? 8.388 4.159 -2.049 1.00 91.69 85 GLU A CA 1
ATOM 717 C C . GLU A 1 85 ? 7.175 3.714 -2.868 1.00 91.69 85 GLU A C 1
ATOM 719 O O . GLU A 1 85 ? 6.081 3.555 -2.326 1.00 91.69 85 GLU A O 1
ATOM 724 N N . PHE A 1 86 ? 7.355 3.431 -4.157 1.00 95.06 86 PHE A N 1
ATOM 725 C CA . PHE A 1 86 ? 6.289 2.898 -4.999 1.00 95.06 86 PHE A CA 1
ATOM 726 C C . PHE A 1 86 ? 5.747 1.554 -4.487 1.00 95.06 86 PHE A C 1
ATOM 728 O O . PHE A 1 86 ? 4.531 1.341 -4.473 1.00 95.06 86 PHE A O 1
ATOM 735 N N . LYS A 1 87 ? 6.625 0.663 -4.013 1.00 95.12 87 LYS A N 1
ATOM 736 C CA . LYS A 1 87 ? 6.245 -0.611 -3.396 1.00 95.12 87 LYS A CA 1
ATOM 737 C C . LYS A 1 87 ? 5.408 -0.388 -2.135 1.00 95.12 87 LYS A C 1
ATOM 739 O O . LYS A 1 87 ? 4.369 -1.025 -1.996 1.00 95.12 87 LYS A O 1
ATOM 744 N N . SER A 1 88 ? 5.781 0.574 -1.290 1.00 94.06 88 SER A N 1
ATOM 745 C CA . SER A 1 88 ? 5.006 0.931 -0.093 1.00 94.06 88 SER A CA 1
ATOM 746 C C . SER A 1 88 ? 3.589 1.424 -0.429 1.00 94.06 88 SER A C 1
ATOM 748 O O . SER A 1 88 ? 2.628 1.091 0.267 1.00 94.06 88 SER A O 1
ATOM 750 N N . ILE A 1 89 ? 3.422 2.162 -1.535 1.00 94.25 89 ILE A N 1
ATOM 751 C CA . ILE A 1 89 ? 2.102 2.602 -2.013 1.00 94.25 89 ILE A CA 1
ATOM 752 C C . ILE A 1 89 ? 1.297 1.404 -2.537 1.00 94.25 89 ILE A C 1
ATOM 754 O O . ILE A 1 89 ? 0.107 1.296 -2.237 1.00 94.25 89 ILE A O 1
ATOM 758 N N . LYS A 1 90 ? 1.927 0.476 -3.273 1.00 94.25 90 LYS A N 1
ATOM 759 C CA . LYS A 1 90 ? 1.284 -0.774 -3.721 1.00 94.25 90 LYS A CA 1
ATOM 760 C C . LYS A 1 90 ? 0.813 -1.628 -2.539 1.00 94.25 90 LYS A C 1
ATOM 762 O O . LYS A 1 90 ? -0.320 -2.100 -2.551 1.00 94.25 90 LYS A O 1
ATOM 767 N N . GLU A 1 91 ? 1.643 -1.799 -1.514 1.00 94.75 91 GLU A N 1
ATOM 768 C CA . GLU A 1 91 ? 1.287 -2.545 -0.299 1.00 94.75 91 GLU A CA 1
ATOM 769 C C . GLU A 1 91 ? 0.129 -1.878 0.454 1.00 94.75 91 GLU A C 1
ATOM 771 O O . GLU A 1 91 ? -0.823 -2.554 0.845 1.00 94.75 91 GLU A O 1
ATOM 776 N N . TYR A 1 92 ? 0.151 -0.546 0.571 1.00 93.56 92 TYR A N 1
ATOM 777 C CA . TYR A 1 92 ? -0.953 0.224 1.146 1.00 93.56 92 TYR A CA 1
ATOM 778 C C . TYR A 1 92 ? -2.258 0.061 0.350 1.00 93.56 92 TYR A C 1
ATOM 780 O O . TYR A 1 92 ? -3.328 -0.094 0.934 1.00 93.56 92 TYR A O 1
ATOM 788 N N . PHE A 1 93 ? -2.198 0.047 -0.983 1.00 93.75 93 PHE A N 1
ATOM 789 C CA . PHE A 1 93 ? -3.370 -0.223 -1.817 1.00 93.75 93 PHE A CA 1
ATOM 790 C C . PHE A 1 93 ? -3.931 -1.632 -1.576 1.00 93.75 93 PHE A C 1
ATOM 792 O O . PHE A 1 93 ? -5.142 -1.802 -1.467 1.00 93.75 93 PHE A O 1
ATOM 799 N N . ILE A 1 94 ? -3.069 -2.644 -1.447 1.00 92.38 94 ILE A N 1
ATOM 800 C CA . ILE A 1 94 ? -3.497 -4.025 -1.183 1.00 92.38 94 ILE A CA 1
ATOM 801 C C . ILE A 1 94 ? -4.168 -4.133 0.192 1.00 92.38 94 ILE A C 1
ATOM 803 O O . ILE A 1 94 ? -5.229 -4.751 0.293 1.00 92.38 94 ILE A O 1
ATOM 807 N N . SER A 1 95 ? -3.603 -3.510 1.231 1.00 90.62 95 SER A N 1
ATOM 808 C CA . SER A 1 95 ? -4.179 -3.556 2.582 1.00 90.62 95 SER A CA 1
ATOM 809 C C . SER A 1 95 ? -5.527 -2.833 2.664 1.00 90.62 95 SER A C 1
ATOM 811 O O . SER A 1 95 ? -6.452 -3.310 3.322 1.00 90.62 95 SER A O 1
ATOM 813 N N . THR A 1 96 ? -5.679 -1.729 1.931 1.00 90.38 96 THR A N 1
ATOM 814 C CA . THR A 1 96 ? -6.907 -0.917 1.893 1.00 90.38 96 THR A CA 1
ATOM 815 C C . THR A 1 96 ? -7.934 -1.385 0.860 1.00 90.38 96 THR A C 1
ATOM 817 O O . THR A 1 96 ? -9.070 -0.916 0.869 1.00 90.38 96 THR A O 1
ATOM 820 N N . ASN A 1 97 ? -7.598 -2.366 0.015 1.00 89.44 97 ASN A N 1
ATOM 821 C CA . ASN A 1 97 ? -8.447 -2.853 -1.076 1.00 89.44 97 ASN A CA 1
ATOM 822 C C . ASN A 1 97 ? -9.844 -3.305 -0.606 1.00 89.44 97 ASN A C 1
ATOM 824 O O . ASN A 1 97 ? -10.835 -3.128 -1.311 1.00 89.44 97 ASN A O 1
ATOM 828 N N . HIS A 1 98 ? -9.957 -3.871 0.595 1.00 86.50 98 HIS A N 1
ATOM 829 C CA . HIS A 1 98 ? -11.242 -4.324 1.135 1.00 86.50 98 HIS A CA 1
ATOM 830 C C . HIS A 1 98 ? -12.229 -3.172 1.405 1.00 86.50 98 HIS A C 1
ATOM 832 O O . HIS A 1 98 ? -13.436 -3.385 1.341 1.00 86.50 98 HIS A O 1
ATOM 838 N N . ALA A 1 99 ? -11.725 -1.963 1.666 1.00 87.25 99 ALA A N 1
ATOM 839 C CA . ALA A 1 99 ? -12.522 -0.784 2.001 1.00 87.25 99 ALA A CA 1
ATOM 840 C C . ALA A 1 99 ? -12.887 0.081 0.779 1.00 87.25 99 ALA A C 1
ATOM 842 O O . ALA A 1 99 ? -13.661 1.028 0.904 1.00 87.25 99 ALA A O 1
ATOM 843 N N . LEU A 1 100 ? -12.333 -0.223 -0.399 1.00 88.69 100 LEU A N 1
ATOM 844 C CA . LEU A 1 100 ? -12.536 0.556 -1.622 1.00 88.69 100 LEU A CA 1
ATOM 845 C C . LEU A 1 100 ? -13.711 0.039 -2.454 1.00 88.69 100 LEU A C 1
ATOM 847 O O . LEU A 1 100 ? -13.989 -1.163 -2.496 1.00 88.69 100 LEU A O 1
ATOM 851 N N . THR A 1 101 ? -14.357 0.940 -3.197 1.00 91.75 101 THR A N 1
ATOM 852 C CA . THR A 1 101 ? -15.342 0.550 -4.214 1.00 91.75 101 THR A CA 1
ATOM 853 C C . THR A 1 101 ? -14.650 -0.039 -5.445 1.00 91.75 101 THR A C 1
ATOM 855 O O . THR A 1 101 ? -13.467 0.200 -5.688 1.00 91.75 101 THR A O 1
ATOM 858 N N . THR A 1 102 ? -15.374 -0.798 -6.271 1.00 90.56 102 THR A N 1
ATOM 859 C CA . THR A 1 102 ? -14.830 -1.357 -7.525 1.00 90.56 102 THR A CA 1
ATOM 860 C C . THR A 1 102 ? -14.278 -0.277 -8.457 1.00 90.56 102 THR A C 1
ATOM 862 O O . THR A 1 102 ? -13.243 -0.482 -9.091 1.00 90.56 102 THR A O 1
ATOM 865 N N . TYR A 1 103 ? -14.942 0.880 -8.510 1.00 94.38 103 TYR A N 1
ATOM 866 C CA . TYR A 1 103 ? -14.501 2.020 -9.306 1.00 94.38 103 TYR A CA 1
ATOM 867 C C . TYR A 1 103 ? -13.167 2.577 -8.792 1.00 94.38 103 TYR A C 1
ATOM 869 O O . TYR A 1 103 ? -12.217 2.695 -9.565 1.00 94.38 103 TYR A O 1
ATOM 877 N N . ASP A 1 104 ? -13.061 2.831 -7.484 1.00 92.19 104 ASP A N 1
ATOM 878 C CA . ASP A 1 104 ? -11.833 3.364 -6.879 1.00 92.19 104 ASP A CA 1
ATOM 879 C C . ASP A 1 104 ? -10.656 2.394 -7.040 1.00 92.19 104 ASP A C 1
ATOM 881 O O . ASP A 1 104 ? -9.543 2.809 -7.363 1.00 92.19 104 ASP A O 1
ATOM 885 N N . LYS A 1 105 ? -10.905 1.084 -6.890 1.00 93.31 105 LYS A N 1
ATOM 886 C CA . LYS A 1 105 ? -9.893 0.041 -7.126 1.00 93.31 105 LYS A CA 1
ATOM 887 C C . LYS A 1 105 ? -9.312 0.134 -8.527 1.00 93.31 105 LYS A C 1
ATOM 889 O O . LYS A 1 105 ? -8.093 0.094 -8.685 1.00 93.31 105 LYS A O 1
ATOM 894 N N . GLN A 1 106 ? -10.178 0.248 -9.532 1.00 96.00 106 GLN A N 1
ATOM 895 C CA . GLN A 1 106 ? -9.738 0.353 -10.917 1.00 96.00 106 GLN A CA 1
ATOM 896 C C . GLN A 1 106 ? -8.983 1.662 -11.152 1.00 96.00 106 GLN A C 1
ATOM 898 O O . GLN A 1 106 ? -7.903 1.648 -11.737 1.00 96.00 106 GLN A O 1
ATOM 903 N N . GLN A 1 107 ? -9.495 2.777 -10.628 1.00 94.88 107 GLN A N 1
ATOM 904 C CA . GLN A 1 107 ? -8.841 4.075 -10.746 1.00 94.88 107 GLN A CA 1
ATOM 905 C C . GLN A 1 107 ? -7.424 4.059 -10.148 1.00 94.88 107 GLN A C 1
ATOM 907 O O . GLN A 1 107 ? -6.485 4.555 -10.772 1.00 94.88 107 GLN A O 1
ATOM 912 N N . TYR A 1 108 ? -7.242 3.483 -8.959 1.00 94.88 108 TYR A N 1
ATOM 913 C CA . TYR A 1 108 ? -5.931 3.396 -8.310 1.00 94.88 108 TYR A CA 1
ATOM 914 C C . TYR A 1 108 ? -4.985 2.439 -8.999 1.00 94.88 108 TYR A C 1
ATOM 916 O O . TYR A 1 108 ? -3.804 2.757 -9.132 1.00 94.88 108 TYR A O 1
ATOM 924 N N . LYS A 1 109 ? -5.495 1.318 -9.506 1.00 95.50 109 LYS A N 1
ATOM 925 C CA . LYS A 1 109 ? -4.710 0.416 -10.343 1.00 95.50 109 LYS A CA 1
ATOM 926 C C . LYS A 1 109 ? -4.169 1.147 -11.574 1.00 95.50 109 LYS A C 1
ATOM 928 O O . LYS A 1 109 ? -2.964 1.134 -11.805 1.00 95.50 109 LYS A O 1
ATOM 933 N N . ASP A 1 110 ? -5.020 1.886 -12.283 1.00 96.06 110 ASP A N 1
ATOM 934 C CA . ASP A 1 110 ? -4.610 2.658 -13.460 1.00 96.06 110 ASP A CA 1
ATOM 935 C C . ASP A 1 110 ? -3.598 3.762 -13.110 1.00 96.06 110 ASP A C 1
ATOM 937 O O . ASP A 1 110 ? -2.684 4.060 -13.884 1.00 96.06 110 ASP A O 1
ATOM 941 N N . GLN A 1 111 ? -3.747 4.401 -11.947 1.00 94.44 111 GLN A N 1
ATOM 942 C CA . GLN A 1 111 ? -2.809 5.414 -11.457 1.00 94.44 111 GLN A CA 1
ATOM 943 C C . GLN A 1 111 ? -1.446 4.814 -11.081 1.00 94.44 111 GLN A C 1
ATOM 945 O O . GLN A 1 111 ? -0.414 5.402 -11.420 1.00 94.44 111 GLN A O 1
ATOM 950 N N . LEU A 1 112 ? -1.428 3.648 -10.432 1.00 95.25 112 LEU A N 1
ATOM 951 C CA . LEU A 1 112 ? -0.207 2.910 -10.105 1.00 95.25 112 LEU A CA 1
ATOM 952 C C . LEU A 1 112 ? 0.506 2.425 -11.366 1.00 95.25 112 LEU A C 1
ATOM 954 O O . LEU A 1 112 ? 1.714 2.616 -11.476 1.00 95.25 112 LEU A O 1
ATOM 958 N N . ASP A 1 113 ? -0.226 1.902 -12.348 1.00 95.81 113 ASP A N 1
ATOM 959 C CA . ASP A 1 113 ? 0.342 1.450 -13.623 1.00 95.81 113 ASP A CA 1
ATOM 960 C C . ASP A 1 113 ? 0.989 2.608 -14.401 1.00 95.81 113 ASP A C 1
ATOM 962 O O . ASP A 1 113 ? 2.036 2.449 -15.035 1.00 95.81 113 ASP A O 1
ATOM 966 N N . LYS A 1 114 ? 0.394 3.809 -14.351 1.00 94.81 114 LYS A N 1
ATOM 967 C CA . LYS A 1 114 ? 0.987 5.020 -14.946 1.00 94.81 114 LYS A CA 1
ATOM 968 C C . LYS A 1 114 ? 2.287 5.416 -14.245 1.00 94.81 114 LYS A C 1
ATOM 970 O O . LYS A 1 114 ? 3.256 5.755 -14.927 1.00 94.81 114 LYS A O 1
ATOM 975 N N . LEU A 1 115 ? 2.318 5.370 -12.912 1.00 93.00 115 LEU A N 1
ATOM 976 C CA . LEU A 1 115 ? 3.527 5.648 -12.133 1.00 93.00 115 LEU A CA 1
ATOM 977 C C . LEU A 1 115 ? 4.625 4.618 -12.404 1.00 93.00 115 LEU A C 1
ATOM 979 O O . LEU A 1 115 ? 5.769 5.003 -12.631 1.00 93.00 115 LEU A O 1
ATOM 983 N N . GLU A 1 116 ? 4.273 3.336 -12.466 1.00 94.19 116 GLU A N 1
ATOM 984 C CA . GLU A 1 116 ? 5.197 2.245 -12.774 1.00 94.19 116 GLU A CA 1
ATOM 985 C C . GLU A 1 116 ? 5.859 2.442 -14.133 1.00 94.19 116 GLU A C 1
ATOM 987 O O . GLU A 1 116 ? 7.085 2.432 -14.238 1.00 94.19 116 GLU A O 1
ATOM 992 N N . LYS A 1 117 ? 5.062 2.710 -15.173 1.00 93.75 117 LYS A N 1
ATOM 993 C CA . LYS A 1 117 ? 5.580 3.002 -16.515 1.00 93.75 117 LYS A CA 1
ATOM 994 C C . LYS A 1 117 ? 6.541 4.186 -16.496 1.00 93.75 117 LYS A C 1
ATOM 996 O O . LYS A 1 117 ? 7.590 4.127 -17.133 1.00 93.75 117 LYS A O 1
ATOM 1001 N N . HIS A 1 118 ? 6.217 5.244 -15.757 1.00 90.94 118 HIS A N 1
ATOM 1002 C CA . HIS A 1 118 ? 7.078 6.419 -15.681 1.00 90.94 118 HIS A CA 1
ATOM 1003 C C . HIS A 1 118 ? 8.396 6.131 -14.943 1.00 90.94 118 HIS A C 1
ATOM 1005 O O . HIS A 1 118 ? 9.453 6.555 -15.409 1.00 90.94 118 HIS A O 1
ATOM 1011 N N . LEU A 1 119 ? 8.356 5.349 -13.858 1.00 91.75 119 LEU A N 1
ATOM 1012 C CA . LEU A 1 119 ? 9.548 4.878 -13.146 1.00 91.75 119 LEU A CA 1
ATOM 1013 C C . LEU A 1 119 ? 10.429 3.989 -14.027 1.00 91.75 119 LEU A C 1
ATOM 1015 O O . LEU A 1 119 ? 11.644 4.160 -14.038 1.00 91.75 119 LEU A O 1
ATOM 1019 N N . PHE A 1 120 ? 9.839 3.082 -14.807 1.00 91.06 120 PHE A N 1
ATOM 1020 C CA . PHE A 1 120 ? 10.589 2.245 -15.746 1.00 91.06 120 PHE A CA 1
ATOM 1021 C C . PHE A 1 120 ? 11.257 3.064 -16.847 1.00 91.06 120 PHE A C 1
ATOM 1023 O O . PHE A 1 120 ? 12.433 2.856 -17.134 1.00 91.06 120 PHE A O 1
ATOM 1030 N N . VAL A 1 121 ? 10.547 4.038 -17.415 1.00 89.56 121 VAL A N 1
ATOM 1031 C CA . VAL A 1 121 ? 11.120 4.951 -18.408 1.00 89.56 121 VAL A CA 1
ATOM 1032 C C . VAL A 1 121 ? 12.280 5.752 -17.805 1.00 89.56 121 VAL A C 1
ATOM 1034 O O . VAL A 1 121 ? 13.332 5.861 -18.431 1.00 89.56 121 VAL A O 1
ATOM 1037 N N . LEU A 1 122 ? 12.142 6.266 -16.578 1.00 86.50 122 LEU A N 1
ATOM 1038 C CA . LEU A 1 122 ? 13.239 6.947 -15.879 1.00 86.50 122 LEU A CA 1
ATOM 1039 C C . LEU A 1 122 ? 14.421 6.017 -15.600 1.00 86.50 122 LEU A C 1
ATOM 1041 O O . LEU A 1 122 ? 15.568 6.414 -15.800 1.00 86.50 122 LEU A O 1
ATOM 1045 N N . LYS A 1 123 ? 14.151 4.777 -15.187 1.00 88.00 123 LYS A N 1
ATOM 1046 C CA . LYS A 1 123 ? 15.174 3.752 -14.980 1.00 88.00 123 LYS A CA 1
ATOM 1047 C C . LYS A 1 123 ? 15.957 3.489 -16.261 1.00 88.00 123 LYS A C 1
ATOM 1049 O O . LYS A 1 123 ? 17.182 3.474 -16.219 1.00 88.00 123 LYS A O 1
ATOM 1054 N N . ASP A 1 124 ? 15.274 3.328 -17.390 1.00 86.06 124 ASP A N 1
ATOM 1055 C CA . ASP A 1 124 ? 15.921 3.101 -18.683 1.00 86.06 124 ASP A CA 1
ATOM 1056 C C . ASP A 1 124 ? 16.722 4.329 -19.159 1.00 86.06 124 ASP A C 1
ATOM 1058 O O . ASP A 1 124 ? 17.778 4.164 -19.773 1.00 86.06 124 ASP A O 1
ATOM 1062 N N . MET A 1 125 ? 16.268 5.554 -18.853 1.00 83.56 125 MET A N 1
ATOM 1063 C CA . MET A 1 125 ? 17.016 6.783 -19.164 1.00 83.56 125 MET A CA 1
ATOM 1064 C C . MET A 1 125 ? 18.293 6.926 -18.327 1.00 83.56 125 MET A C 1
ATOM 1066 O O . MET A 1 125 ? 19.333 7.309 -18.859 1.00 83.56 125 MET A O 1
ATOM 1070 N N . LEU A 1 126 ? 18.216 6.656 -17.023 1.00 79.12 126 LEU A N 1
ATOM 1071 C CA . LEU A 1 126 ? 19.328 6.857 -16.088 1.00 79.12 126 LEU A CA 1
ATOM 1072 C C . LEU A 1 126 ? 20.312 5.681 -16.072 1.00 79.12 126 LEU A C 1
ATOM 1074 O O . LEU A 1 126 ? 21.507 5.870 -15.853 1.00 79.12 126 LEU A O 1
ATOM 1078 N N . CYS A 1 127 ? 19.834 4.468 -16.334 1.00 76.88 127 CYS A N 1
ATOM 1079 C CA . CYS A 1 127 ? 20.652 3.275 -16.507 1.00 76.88 127 CYS A CA 1
ATOM 1080 C C . CYS A 1 127 ? 20.566 2.815 -17.965 1.00 76.88 127 CYS A C 1
ATOM 1082 O O . CYS A 1 127 ? 19.946 1.781 -18.242 1.00 76.88 127 CYS A O 1
ATOM 1084 N N . PRO A 1 128 ? 21.189 3.549 -18.912 1.00 75.50 128 PRO A N 1
ATOM 1085 C CA . PRO A 1 128 ? 21.196 3.127 -20.297 1.00 75.50 128 PRO A CA 1
ATOM 1086 C C . PRO A 1 128 ? 21.795 1.729 -20.352 1.00 75.50 128 PRO A C 1
ATOM 1088 O O . PRO A 1 128 ? 22.909 1.486 -19.873 1.00 75.50 128 PRO A O 1
ATOM 1091 N N . ARG A 1 129 ? 21.023 0.789 -20.907 1.00 70.38 129 ARG A N 1
ATOM 1092 C CA . ARG A 1 129 ? 21.455 -0.599 -21.055 1.00 70.38 129 ARG A CA 1
ATOM 1093 C C . ARG A 1 129 ? 22.823 -0.580 -21.716 1.00 70.38 129 ARG A C 1
ATOM 1095 O O . ARG A 1 129 ? 22.957 -0.080 -22.835 1.00 70.38 129 ARG A O 1
ATOM 1102 N N . LYS A 1 130 ? 23.836 -1.098 -21.015 1.00 71.75 130 LYS A N 1
ATOM 1103 C CA . LYS A 1 130 ? 25.178 -1.262 -21.570 1.00 71.75 130 LYS A CA 1
ATOM 1104 C C . LYS A 1 130 ? 25.028 -2.171 -22.781 1.00 71.75 130 LYS A C 1
ATOM 1106 O O . LYS A 1 130 ? 24.940 -3.388 -22.645 1.00 71.75 130 LYS A O 1
ATOM 1111 N N . LYS A 1 131 ? 24.934 -1.579 -23.973 1.00 72.69 131 LYS A N 1
ATOM 1112 C CA . LYS A 1 131 ? 25.061 -2.329 -25.213 1.00 72.69 131 LYS A CA 1
ATOM 1113 C C . LYS A 1 131 ? 26.480 -2.853 -25.171 1.00 72.69 131 LYS A C 1
ATOM 1115 O O . LYS A 1 131 ? 27.419 -2.075 -25.327 1.00 72.69 131 LYS A O 1
ATOM 1120 N N . PHE A 1 132 ? 26.620 -4.138 -24.861 1.00 65.44 132 PHE A N 1
ATOM 1121 C CA . PHE A 1 132 ? 27.876 -4.846 -25.002 1.00 65.44 132 PHE A CA 1
ATOM 1122 C C . PHE A 1 132 ? 28.297 -4.668 -26.455 1.00 65.44 132 PHE A C 1
ATOM 1124 O O . PHE A 1 132 ? 27.801 -5.336 -27.359 1.00 65.44 132 PHE A O 1
ATOM 1131 N N . LYS A 1 133 ? 29.163 -3.683 -26.696 1.00 70.69 133 LYS A N 1
ATOM 1132 C CA . LYS A 1 133 ? 29.875 -3.591 -27.952 1.00 70.69 133 LYS A CA 1
ATOM 1133 C C . LYS A 1 133 ? 30.874 -4.723 -27.879 1.00 70.69 133 LYS A C 1
ATOM 1135 O O . LYS A 1 133 ? 31.890 -4.608 -27.197 1.00 70.69 133 LYS A O 1
ATOM 1140 N N . PHE A 1 134 ? 30.552 -5.830 -28.536 1.00 67.75 134 PHE A N 1
ATOM 1141 C CA . PHE A 1 134 ? 31.581 -6.779 -28.906 1.00 67.75 134 PHE A CA 1
ATOM 1142 C C . PHE A 1 134 ? 32.608 -5.984 -29.702 1.00 67.75 134 PHE A C 1
ATOM 1144 O O . PHE A 1 134 ? 32.340 -5.542 -30.819 1.00 67.75 134 PHE A O 1
ATOM 1151 N N . SER A 1 135 ? 33.754 -5.723 -29.075 1.00 66.44 135 SER A N 1
ATOM 1152 C CA . SER A 1 135 ? 34.940 -5.264 -29.774 1.00 66.44 135 SER A CA 1
ATOM 1153 C C . SER A 1 135 ? 35.310 -6.404 -30.707 1.00 66.44 135 SER A C 1
ATOM 1155 O O . SER A 1 135 ? 35.993 -7.352 -30.319 1.00 66.44 135 SER A O 1
ATOM 1157 N N . GLN A 1 136 ? 34.758 -6.380 -31.918 1.00 65.50 136 GLN A N 1
ATOM 1158 C CA . GLN A 1 136 ? 35.261 -7.218 -32.981 1.00 65.50 136 GLN A CA 1
ATOM 1159 C C . GLN A 1 136 ? 36.700 -6.760 -33.178 1.00 65.50 136 GLN A C 1
ATOM 1161 O O . GLN A 1 136 ? 36.957 -5.691 -33.731 1.00 65.50 136 GLN A O 1
ATOM 1166 N N . ARG A 1 137 ? 37.655 -7.544 -32.667 1.00 65.81 137 ARG A N 1
ATOM 1167 C CA . ARG A 1 137 ? 39.036 -7.468 -33.129 1.00 65.81 137 ARG A CA 1
ATOM 1168 C C . ARG A 1 137 ? 38.985 -7.820 -34.608 1.00 65.81 137 ARG A C 1
ATOM 1170 O O . ARG A 1 137 ? 39.034 -8.992 -34.967 1.00 65.81 137 ARG A O 1
ATOM 1177 N N . ILE A 1 138 ? 38.832 -6.800 -35.449 1.00 60.00 138 ILE A N 1
ATOM 1178 C CA . ILE A 1 138 ? 39.061 -6.902 -36.881 1.00 60.00 138 ILE A CA 1
ATOM 1179 C C . ILE A 1 138 ? 40.525 -7.311 -36.994 1.00 60.00 138 ILE A C 1
ATOM 1181 O O . ILE A 1 138 ? 41.429 -6.506 -36.761 1.00 60.00 138 ILE A O 1
ATOM 1185 N N . LYS A 1 139 ? 40.760 -8.599 -37.254 1.00 60.34 139 LYS A N 1
ATOM 1186 C CA . LYS A 1 139 ? 42.063 -9.074 -37.698 1.00 60.34 139 LYS A CA 1
ATOM 1187 C C . LYS A 1 139 ? 42.338 -8.320 -38.996 1.00 60.34 139 LYS A C 1
ATOM 1189 O O . LYS A 1 139 ? 41.638 -8.514 -39.985 1.00 60.34 139 LYS A O 1
ATOM 1194 N N . LYS A 1 140 ? 43.276 -7.371 -38.946 1.00 52.44 140 LYS A N 1
ATOM 1195 C CA . LYS A 1 140 ? 43.821 -6.704 -40.128 1.00 52.44 140 LYS A CA 1
ATOM 1196 C C . LYS A 1 140 ? 44.650 -7.731 -40.892 1.00 52.44 140 LYS A C 1
ATOM 1198 O O . LYS A 1 140 ? 45.868 -7.740 -40.755 1.00 52.44 140 LYS A O 1
ATOM 1203 N N . ASP A 1 141 ? 43.986 -8.551 -41.690 1.00 48.38 141 ASP A N 1
ATOM 1204 C CA . ASP A 1 141 ? 44.629 -9.163 -42.840 1.00 48.38 141 ASP A CA 1
ATOM 1205 C C . ASP A 1 141 ? 44.363 -8.273 -44.056 1.00 48.38 141 ASP A C 1
ATOM 1207 O O . ASP A 1 141 ? 43.257 -7.789 -44.298 1.00 48.38 141 ASP A O 1
ATOM 1211 N N . LYS A 1 142 ? 45.466 -7.926 -44.713 1.00 51.69 142 LYS A N 1
ATOM 1212 C CA . LYS A 1 142 ? 45.564 -7.037 -45.867 1.00 51.69 142 LYS A CA 1
ATOM 1213 C C . LYS A 1 142 ? 44.893 -7.661 -47.100 1.00 51.69 142 LYS A C 1
ATOM 1215 O O . LYS A 1 142 ? 45.011 -8.863 -47.296 1.00 51.69 142 LYS A O 1
ATOM 1220 N N . GLN A 1 143 ? 44.399 -6.767 -47.971 1.00 48.16 143 GLN A N 1
ATOM 1221 C CA . GLN A 1 143 ? 43.929 -6.961 -49.362 1.00 48.16 143 GLN A CA 1
ATOM 1222 C C . GLN A 1 143 ? 42.514 -7.575 -49.448 1.00 48.16 143 GLN A C 1
ATOM 1224 O O . GLN A 1 143 ? 42.202 -8.511 -48.732 1.00 48.16 143 GLN A O 1
ATOM 1229 N N . THR A 1 144 ? 41.558 -7.044 -50.217 1.00 40.97 144 THR A N 1
ATOM 1230 C CA . THR A 1 144 ? 41.658 -6.491 -51.580 1.00 40.97 144 THR A CA 1
ATOM 1231 C C . THR A 1 144 ? 40.491 -5.526 -51.863 1.00 40.97 144 THR A C 1
ATOM 1233 O O . THR A 1 144 ? 39.459 -5.559 -51.197 1.00 40.97 144 THR A O 1
ATOM 1236 N N . GLU A 1 145 ? 40.684 -4.657 -52.851 1.00 44.16 145 GLU A N 1
ATOM 1237 C CA . GLU A 1 145 ? 39.755 -3.643 -53.359 1.00 44.16 145 GLU A CA 1
ATOM 1238 C C . GLU A 1 145 ? 38.447 -4.191 -53.969 1.00 44.16 145 GLU A C 1
ATOM 1240 O O . GLU A 1 145 ? 38.387 -5.313 -54.469 1.00 44.16 145 GLU A O 1
ATOM 1245 N N . ASN A 1 146 ? 37.465 -3.280 -54.033 1.00 44.34 146 ASN A N 1
ATOM 1246 C CA . ASN A 1 146 ? 36.263 -3.232 -54.880 1.00 44.34 146 ASN A CA 1
ATOM 1247 C C . ASN A 1 146 ? 35.056 -4.126 -54.544 1.00 44.34 146 ASN A C 1
ATOM 1249 O O . ASN A 1 146 ? 35.010 -5.304 -54.889 1.00 44.34 146 ASN A O 1
ATOM 1253 N N . LYS A 1 147 ? 33.966 -3.480 -54.091 1.00 39.56 147 LYS A N 1
ATOM 1254 C CA . LYS A 1 147 ? 32.792 -3.199 -54.949 1.00 39.56 147 LYS A CA 1
ATOM 1255 C C . LYS A 1 147 ? 31.764 -2.285 -54.271 1.00 39.56 147 LYS A C 1
ATOM 1257 O O . LYS A 1 147 ? 31.482 -2.399 -53.083 1.00 39.56 147 LYS A O 1
ATOM 1262 N N . GLU A 1 148 ? 31.220 -1.387 -55.084 1.00 42.78 148 GLU A N 1
ATOM 1263 C CA . GLU A 1 148 ? 30.121 -0.470 -54.796 1.00 42.78 148 GLU A CA 1
ATOM 1264 C C . GLU A 1 148 ? 28.775 -1.175 -54.542 1.00 42.78 148 GLU A C 1
ATOM 1266 O O . GLU A 1 148 ? 28.488 -2.230 -55.101 1.00 42.78 148 GLU A O 1
ATOM 1271 N N . ASN A 1 149 ? 27.944 -0.481 -53.754 1.00 43.12 149 ASN A N 1
ATOM 1272 C CA . ASN A 1 149 ? 26.478 -0.407 -53.765 1.00 43.12 149 ASN A CA 1
ATOM 1273 C C . ASN A 1 149 ? 25.639 -1.693 -53.898 1.00 43.12 149 ASN A C 1
ATOM 1275 O O . ASN A 1 149 ? 25.442 -2.217 -54.990 1.00 43.12 149 ASN A O 1
ATOM 1279 N N . LYS A 1 150 ? 24.899 -2.002 -52.821 1.00 37.59 150 LYS A N 1
ATOM 1280 C CA . LYS A 1 150 ? 23.425 -2.098 -52.864 1.00 37.59 150 LYS A CA 1
ATOM 1281 C C . LYS A 1 150 ? 22.812 -2.018 -51.460 1.00 37.59 150 LYS A C 1
ATOM 1283 O O . LYS A 1 150 ? 23.213 -2.734 -50.549 1.00 37.59 150 LYS A O 1
ATOM 1288 N N . LYS A 1 151 ? 21.829 -1.123 -51.319 1.00 45.19 151 LYS A N 1
ATOM 1289 C CA . LYS A 1 151 ? 20.786 -1.175 -50.287 1.00 45.19 151 LYS A CA 1
ATOM 1290 C C . LYS A 1 151 ? 19.945 -2.424 -50.523 1.00 45.19 151 LYS A C 1
ATOM 1292 O O . LYS A 1 151 ? 19.544 -2.635 -51.659 1.00 45.19 151 LYS A O 1
ATOM 1297 N N . GLU A 1 152 ? 19.607 -3.132 -49.455 1.00 37.59 152 GLU A N 1
ATOM 1298 C CA . GLU A 1 152 ? 18.326 -3.822 -49.300 1.00 37.59 152 GLU A CA 1
ATOM 1299 C C . GLU A 1 152 ? 18.113 -4.114 -47.809 1.00 37.59 152 GLU A C 1
ATOM 1301 O O . GLU A 1 152 ? 18.961 -4.697 -47.132 1.00 37.59 152 GLU A O 1
ATOM 1306 N N . GLU A 1 153 ? 16.991 -3.621 -47.285 1.00 48.66 153 GLU A N 1
ATOM 1307 C CA . GLU A 1 153 ? 16.427 -4.030 -46.006 1.00 48.66 153 GLU A CA 1
ATOM 1308 C C . GLU A 1 153 ? 16.065 -5.511 -46.081 1.00 48.66 153 GLU A C 1
ATOM 1310 O O . GLU A 1 153 ? 15.160 -5.888 -46.820 1.00 48.66 153 GLU A O 1
ATOM 1315 N N . GLN A 1 154 ? 16.719 -6.339 -45.271 1.00 40.47 154 GLN A N 1
ATOM 1316 C CA . GLN A 1 154 ?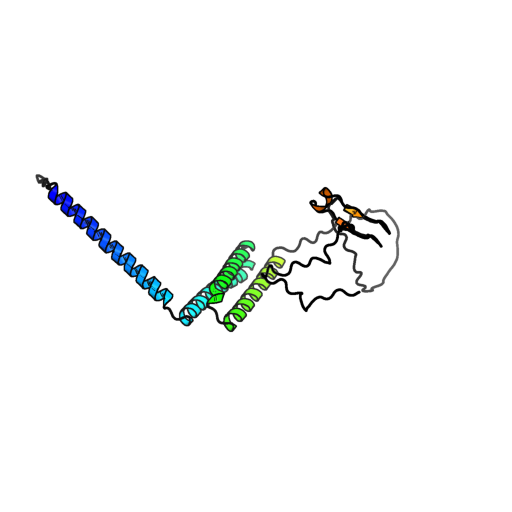 16.176 -7.629 -44.865 1.00 40.47 154 GLN A CA 1
ATOM 1317 C C . GLN A 1 154 ? 16.462 -7.835 -43.379 1.00 40.47 154 GLN A C 1
ATOM 1319 O O . GLN A 1 154 ? 17.609 -7.888 -42.932 1.00 40.47 154 GLN A O 1
ATOM 1324 N N . GLN A 1 155 ? 15.384 -7.915 -42.600 1.00 47.03 155 GLN A N 1
ATOM 1325 C CA . GLN A 1 155 ? 15.411 -8.360 -41.215 1.00 47.03 155 GLN A CA 1
ATOM 1326 C C . GLN A 1 155 ? 15.791 -9.845 -41.206 1.00 47.03 155 GLN A C 1
ATOM 1328 O O . GLN A 1 155 ? 14.946 -10.710 -41.414 1.00 47.03 155 GLN A O 1
ATOM 1333 N N . MET A 1 156 ? 17.069 -10.146 -40.973 1.00 37.09 156 MET A N 1
ATOM 1334 C CA . MET A 1 156 ? 17.489 -11.493 -40.597 1.00 37.09 156 MET A CA 1
ATOM 1335 C C . MET A 1 156 ? 17.287 -11.669 -39.093 1.00 37.09 156 MET A C 1
ATOM 1337 O O . MET A 1 156 ? 18.001 -11.086 -38.275 1.00 37.09 156 MET A O 1
ATOM 1341 N N . THR A 1 157 ? 16.309 -12.493 -38.727 1.00 49.00 157 THR A N 1
ATOM 1342 C CA . THR A 1 157 ? 16.215 -13.125 -37.412 1.00 49.00 157 THR A CA 1
ATOM 1343 C C . THR A 1 157 ? 17.477 -13.950 -37.177 1.00 49.00 157 THR A C 1
ATOM 1345 O O . THR A 1 157 ? 17.655 -15.022 -37.750 1.00 49.00 157 THR A O 1
ATOM 1348 N N . GLN A 1 158 ? 18.390 -13.439 -36.349 1.00 45.91 158 GLN A N 1
ATOM 1349 C CA . GLN A 1 158 ? 19.532 -14.231 -35.908 1.00 45.91 158 GLN A CA 1
ATOM 1350 C C . GLN A 1 158 ? 19.107 -15.251 -34.840 1.00 45.91 158 GLN A C 1
ATOM 1352 O O . GLN A 1 158 ? 18.293 -14.926 -33.967 1.00 45.91 158 GLN A O 1
ATOM 1357 N N . PRO A 1 159 ? 19.656 -16.477 -34.897 1.00 46.94 159 PRO A N 1
ATOM 1358 C CA . PRO A 1 159 ? 19.408 -17.513 -33.908 1.00 46.94 159 PRO A CA 1
ATOM 1359 C C . PRO A 1 159 ? 19.961 -17.074 -32.550 1.00 46.94 159 PRO A C 1
ATOM 1361 O O . PRO A 1 159 ? 21.074 -16.554 -32.453 1.00 46.94 159 PRO A O 1
ATOM 1364 N N . LYS A 1 160 ? 19.168 -17.285 -31.494 1.00 46.28 160 LYS A N 1
ATOM 1365 C CA . LYS A 1 160 ? 19.606 -17.133 -30.104 1.00 46.28 160 LYS A CA 1
ATOM 1366 C C . LYS A 1 160 ? 20.819 -18.031 -29.876 1.00 46.28 160 LYS A C 1
ATOM 1368 O O . LYS A 1 160 ? 20.692 -19.250 -29.858 1.00 46.28 160 LYS A O 1
ATOM 1373 N N . ILE A 1 161 ? 21.985 -17.425 -29.694 1.00 49.03 161 ILE A N 1
ATOM 1374 C CA . ILE A 1 161 ? 23.123 -18.108 -29.090 1.00 49.03 161 ILE A CA 1
ATOM 1375 C C . ILE A 1 161 ? 22.915 -17.956 -27.587 1.00 49.03 161 ILE A C 1
ATOM 1377 O O . ILE A 1 161 ? 23.257 -16.928 -26.999 1.00 49.03 161 ILE A O 1
ATOM 1381 N N . ASP A 1 162 ? 22.242 -18.943 -26.998 1.00 46.31 162 ASP A N 1
ATOM 1382 C CA . ASP A 1 162 ? 22.084 -19.031 -25.555 1.00 46.31 162 ASP A CA 1
ATOM 1383 C C . ASP A 1 162 ? 23.465 -19.260 -24.936 1.00 46.31 162 ASP A C 1
ATOM 1385 O O . ASP A 1 162 ? 24.163 -20.227 -25.247 1.00 46.31 162 ASP A O 1
ATOM 1389 N N . TYR A 1 163 ? 23.856 -18.363 -24.034 1.00 49.66 163 TYR A N 1
ATOM 1390 C CA . TYR A 1 163 ? 24.910 -18.625 -23.065 1.00 49.66 163 TYR A CA 1
ATOM 1391 C C . TYR A 1 163 ? 24.390 -19.684 -22.092 1.00 49.66 163 TYR A C 1
ATOM 1393 O O . TYR A 1 163 ? 23.931 -19.379 -20.994 1.00 49.66 163 TYR A O 1
ATOM 1401 N N . VAL A 1 164 ? 24.405 -20.938 -22.530 1.00 48.34 164 VAL A N 1
ATOM 1402 C CA . VAL A 1 164 ? 24.267 -22.081 -21.642 1.00 48.34 164 VAL A CA 1
ATOM 1403 C C . VAL A 1 164 ? 25.652 -22.276 -21.046 1.00 48.34 164 VAL A C 1
ATOM 1405 O O . VAL A 1 164 ? 26.571 -22.779 -21.691 1.00 48.34 164 VAL A O 1
ATOM 1408 N N . GLU A 1 165 ? 25.805 -21.799 -19.809 1.00 54.44 165 GLU A N 1
ATOM 1409 C CA . GLU A 1 165 ? 26.715 -22.399 -18.832 1.00 54.44 165 GLU A CA 1
ATOM 1410 C C . GLU A 1 165 ? 26.773 -23.909 -19.055 1.00 54.44 165 GLU A C 1
ATOM 1412 O O . GLU A 1 165 ? 25.760 -24.498 -19.415 1.00 54.44 165 GLU A O 1
ATOM 1417 N N . GLN A 1 166 ? 27.938 -24.524 -18.856 1.00 58.22 166 GLN A N 1
ATOM 1418 C CA . GLN A 1 166 ? 28.176 -25.965 -18.987 1.00 58.22 166 GLN A CA 1
ATOM 1419 C C . GLN A 1 166 ? 27.329 -26.762 -17.982 1.00 58.22 166 GLN A C 1
ATOM 1421 O O . GLN A 1 166 ? 27.816 -27.321 -17.005 1.00 58.22 166 GLN A O 1
ATOM 1426 N N . VAL A 1 167 ? 26.027 -26.772 -18.210 1.00 58.75 167 VAL A N 1
ATOM 1427 C CA . VAL A 1 167 ? 25.045 -27.544 -17.493 1.00 58.75 167 VAL A CA 1
ATOM 1428 C C . VAL A 1 167 ? 25.182 -28.956 -18.051 1.00 58.75 167 VAL A C 1
ATOM 1430 O O . VAL A 1 167 ? 25.042 -29.134 -19.265 1.00 58.75 167 VAL A O 1
ATOM 1433 N N . PRO A 1 168 ? 25.498 -29.955 -17.214 1.00 68.25 168 PRO A N 1
ATOM 1434 C CA . PRO A 1 168 ? 25.550 -31.335 -17.666 1.00 68.25 168 PRO A CA 1
ATOM 1435 C C . PRO A 1 168 ? 24.197 -31.704 -18.292 1.00 68.25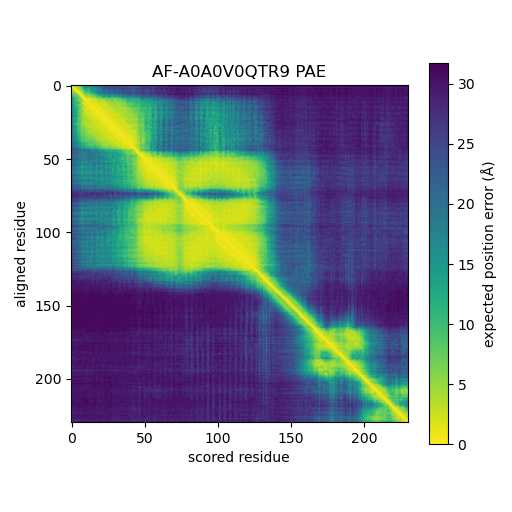 168 PRO A C 1
ATOM 1437 O O . PRO A 1 168 ? 23.142 -31.458 -17.710 1.00 68.25 168 PRO A O 1
ATOM 1440 N N . GLY A 1 169 ? 24.232 -32.234 -19.513 1.00 73.44 169 GLY A N 1
ATOM 1441 C CA . GLY A 1 169 ? 23.045 -32.499 -20.321 1.00 73.44 169 GLY A CA 1
ATOM 1442 C C . GLY A 1 169 ? 23.331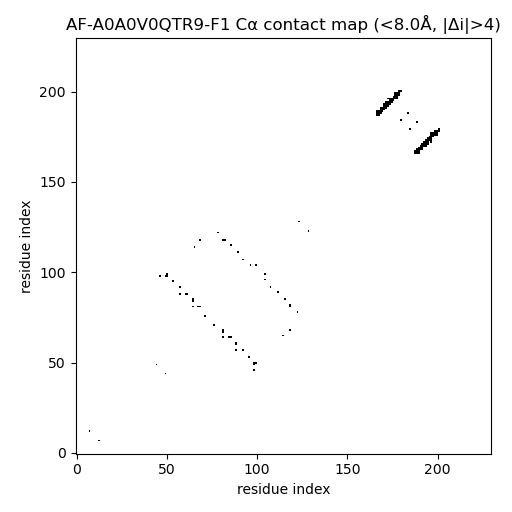 -33.487 -21.449 1.00 73.44 169 GLY A C 1
ATOM 1443 O O . GLY A 1 169 ? 24.490 -33.780 -21.750 1.00 73.44 169 GLY A O 1
ATOM 1444 N N . ILE A 1 170 ? 22.270 -34.012 -22.065 1.00 76.25 170 ILE A N 1
ATOM 1445 C CA . ILE A 1 170 ? 22.351 -34.871 -23.256 1.00 76.25 170 ILE A CA 1
ATOM 1446 C C . ILE A 1 170 ? 21.868 -34.052 -24.449 1.00 76.25 170 ILE A C 1
ATOM 1448 O O . ILE A 1 170 ? 20.748 -33.535 -24.428 1.00 76.25 170 ILE A O 1
ATOM 1452 N N . SER A 1 171 ? 22.690 -33.982 -25.495 1.00 78.25 171 SER A N 1
ATOM 1453 C CA . SER A 1 171 ? 22.327 -33.348 -26.758 1.00 78.25 171 SER A CA 1
ATOM 1454 C C . SER A 1 171 ? 22.570 -34.241 -27.966 1.00 78.25 171 SER A C 1
ATOM 1456 O O . SER A 1 171 ? 23.335 -35.205 -27.898 1.00 78.25 171 SER A O 1
ATOM 1458 N N . ASP A 1 172 ? 21.886 -33.910 -29.063 1.00 77.69 172 ASP A N 1
ATOM 1459 C CA . ASP A 1 172 ? 22.163 -34.403 -30.419 1.00 77.69 172 ASP A CA 1
ATOM 1460 C C . ASP A 1 172 ? 22.004 -35.924 -30.616 1.00 77.69 172 ASP A C 1
ATOM 1462 O O . ASP A 1 172 ? 22.719 -36.541 -31.406 1.00 77.69 172 ASP A O 1
ATOM 1466 N N . LYS A 1 173 ? 21.055 -36.553 -29.907 1.00 78.81 173 LYS A N 1
ATOM 1467 C CA . LYS A 1 173 ? 20.694 -37.967 -30.122 1.00 78.81 173 LYS A CA 1
ATOM 1468 C C . LYS A 1 173 ? 19.430 -38.102 -30.965 1.00 78.81 173 LYS A C 1
ATOM 1470 O O . LYS A 1 173 ? 18.469 -37.356 -30.779 1.00 78.81 173 LYS A O 1
ATOM 1475 N N . GLU A 1 174 ? 19.414 -39.105 -31.841 1.00 79.44 174 GLU A N 1
ATOM 1476 C CA . GLU A 1 174 ? 18.260 -39.430 -32.681 1.00 79.44 174 GLU A CA 1
ATOM 1477 C C . GLU A 1 174 ? 17.853 -40.906 -32.530 1.00 79.44 174 GLU A C 1
ATOM 1479 O O . GLU A 1 174 ? 18.719 -41.778 -32.468 1.00 79.44 174 GLU A O 1
ATOM 1484 N N . ASN A 1 175 ? 16.544 -41.191 -32.486 1.00 77.94 175 ASN A N 1
ATOM 1485 C CA . ASN A 1 175 ? 15.952 -42.543 -32.430 1.00 77.94 175 ASN A CA 1
ATOM 1486 C C . ASN A 1 175 ? 16.471 -43.439 -31.281 1.00 77.94 175 ASN A C 1
ATOM 1488 O O . ASN A 1 175 ? 16.603 -44.653 -31.443 1.00 77.94 175 ASN A O 1
ATOM 1492 N N . GLN A 1 176 ? 16.802 -42.862 -30.121 1.00 75.88 176 GLN A N 1
ATOM 1493 C CA . GLN A 1 176 ? 17.336 -43.608 -28.976 1.00 75.88 176 GLN A CA 1
ATOM 1494 C C . GLN A 1 176 ? 16.480 -43.426 -27.723 1.00 75.88 176 GLN A C 1
ATOM 1496 O O . GLN A 1 176 ? 15.983 -42.338 -27.436 1.00 75.88 176 GLN A O 1
ATOM 1501 N N . LYS A 1 177 ? 16.364 -44.500 -26.933 1.00 75.94 177 LYS A N 1
ATOM 1502 C CA . LYS A 1 177 ? 15.714 -44.467 -25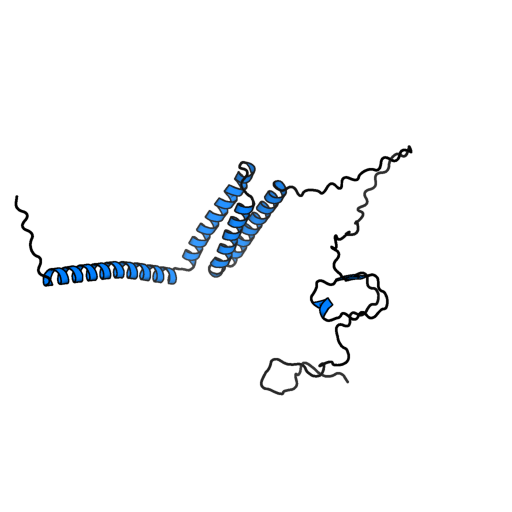.620 1.00 75.94 177 LYS A CA 1
ATOM 1503 C C . LYS A 1 177 ? 16.684 -43.928 -24.569 1.00 75.94 177 LYS A C 1
ATOM 1505 O O . LYS A 1 177 ? 17.739 -44.518 -24.340 1.00 75.94 177 LYS A O 1
ATOM 1510 N N . ILE A 1 178 ? 16.325 -42.819 -23.926 1.00 75.00 178 ILE A N 1
ATOM 1511 C CA . ILE A 1 178 ? 17.145 -42.161 -22.900 1.00 75.00 178 ILE A CA 1
ATOM 1512 C C . ILE A 1 178 ? 16.608 -42.558 -21.520 1.00 75.00 178 ILE A C 1
ATOM 1514 O O . ILE A 1 178 ? 15.438 -42.342 -21.224 1.00 75.00 178 ILE A O 1
ATOM 1518 N N . ILE A 1 179 ? 17.458 -43.155 -20.677 1.00 74.81 179 ILE A N 1
ATOM 1519 C CA . ILE A 1 179 ? 17.119 -43.518 -19.292 1.00 74.81 179 ILE A CA 1
ATOM 1520 C C . ILE A 1 179 ? 17.894 -42.581 -18.362 1.00 74.81 179 ILE A C 1
ATOM 1522 O O . ILE A 1 179 ? 19.118 -42.675 -18.280 1.00 74.81 179 ILE A O 1
ATOM 1526 N N . LEU A 1 180 ? 17.188 -41.678 -17.678 1.00 73.56 180 LEU A N 1
ATOM 1527 C CA . LEU A 1 180 ? 17.771 -40.778 -16.679 1.00 73.56 180 LEU A CA 1
ATOM 1528 C C . LEU A 1 180 ? 17.841 -41.483 -15.316 1.00 73.56 180 LEU A C 1
ATOM 1530 O O . LEU A 1 180 ? 16.855 -42.049 -14.841 1.00 73.56 180 LEU A O 1
ATOM 1534 N N . GLY A 1 181 ? 19.014 -41.461 -14.683 1.00 70.25 181 GLY A N 1
ATOM 1535 C CA . GLY A 1 181 ? 19.190 -41.943 -13.309 1.00 70.25 181 GLY A CA 1
ATOM 1536 C C . GLY A 1 181 ? 18.610 -40.961 -12.284 1.00 70.25 181 GLY A C 1
ATOM 1537 O O . GLY A 1 181 ? 18.528 -39.765 -12.554 1.00 70.25 181 GLY A O 1
ATOM 1538 N N . LYS A 1 182 ? 18.243 -41.443 -11.087 1.00 66.44 182 LYS A N 1
ATOM 1539 C CA . LYS A 1 182 ? 17.621 -40.625 -10.020 1.00 66.44 182 LYS A CA 1
ATOM 1540 C C . LYS A 1 182 ? 18.448 -39.384 -9.635 1.00 66.44 182 LYS A C 1
ATOM 1542 O O . LYS A 1 182 ? 17.866 -38.344 -9.342 1.00 66.44 182 LYS A O 1
ATOM 1547 N N . ASP A 1 183 ? 19.774 -39.465 -9.735 1.00 60.69 183 ASP A N 1
ATOM 1548 C CA . ASP A 1 183 ? 20.695 -38.361 -9.426 1.00 60.69 183 ASP A CA 1
ATOM 1549 C C . ASP A 1 183 ? 20.689 -37.242 -10.488 1.00 60.69 183 ASP A C 1
ATOM 1551 O O . ASP A 1 183 ? 21.016 -36.095 -10.191 1.00 60.69 183 ASP A O 1
ATOM 1555 N N . GLN A 1 184 ? 20.277 -37.540 -11.727 1.00 59.97 184 GLN A N 1
ATOM 1556 C CA . GLN A 1 184 ? 20.233 -36.571 -12.834 1.00 59.97 184 GLN A CA 1
ATOM 1557 C C . GLN A 1 184 ? 18.939 -35.747 -12.866 1.00 59.97 184 GLN A C 1
ATOM 1559 O O . GLN A 1 184 ? 18.868 -34.765 -13.593 1.00 59.97 184 GLN A O 1
ATOM 1564 N N . VAL A 1 185 ? 17.931 -36.112 -12.068 1.00 59.47 185 VAL A N 1
ATOM 1565 C CA . VAL A 1 185 ? 16.645 -35.393 -11.988 1.00 59.47 185 VAL A CA 1
ATOM 1566 C C . VAL A 1 185 ? 16.693 -34.252 -10.960 1.00 59.47 185 VAL A C 1
ATOM 1568 O O . VAL A 1 185 ? 15.906 -33.314 -11.035 1.00 59.47 185 VAL A O 1
ATOM 1571 N N . GLN A 1 186 ? 17.621 -34.306 -9.998 1.00 56.59 186 GLN A N 1
ATOM 1572 C CA . GLN A 1 186 ? 17.717 -33.320 -8.911 1.00 56.59 186 GLN A CA 1
ATOM 1573 C C . GLN A 1 186 ? 18.624 -32.123 -9.237 1.00 56.59 186 GLN A C 1
ATOM 1575 O O . GLN A 1 186 ? 18.466 -31.053 -8.651 1.00 56.59 186 GLN A O 1
ATOM 1580 N N . SER A 1 187 ? 19.560 -32.286 -10.175 1.00 58.09 187 SER A N 1
ATOM 1581 C CA . SER A 1 187 ? 20.356 -31.192 -10.741 1.00 58.09 187 SER A CA 1
ATOM 1582 C C . SER A 1 187 ? 19.692 -30.685 -12.024 1.00 58.09 187 SER A C 1
ATOM 1584 O O . SER A 1 187 ? 18.906 -31.405 -12.629 1.00 58.09 187 SER A O 1
ATOM 1586 N N . SER A 1 188 ? 19.983 -29.455 -12.448 1.00 64.75 188 SER A N 1
ATOM 1587 C CA . SER A 1 188 ? 19.377 -28.759 -13.595 1.00 64.75 188 SER A CA 1
ATOM 1588 C C . SER A 1 188 ? 19.727 -29.372 -14.967 1.00 64.75 188 SER A C 1
ATOM 1590 O O . SER A 1 188 ? 20.112 -28.656 -15.881 1.00 64.75 188 SER A O 1
ATOM 1592 N N . TYR A 1 189 ? 19.598 -30.688 -15.137 1.00 69.38 189 TYR A N 1
ATOM 1593 C CA . TYR A 1 189 ? 19.975 -31.442 -16.329 1.00 69.38 189 TYR A CA 1
ATOM 1594 C C . TYR A 1 189 ? 19.087 -31.064 -17.521 1.00 69.38 189 TYR A C 1
ATOM 1596 O O . TYR A 1 189 ? 17.859 -31.122 -17.437 1.00 69.38 189 TYR A O 1
ATOM 1604 N N . LYS A 1 190 ? 19.695 -30.648 -18.638 1.00 72.25 190 LYS A N 1
ATOM 1605 C CA . LYS A 1 190 ? 18.960 -30.207 -19.837 1.00 72.25 190 LYS A CA 1
ATOM 1606 C C . LYS A 1 190 ? 19.059 -31.237 -20.959 1.00 72.25 190 LYS A C 1
ATOM 1608 O O . LYS A 1 190 ? 20.146 -31.704 -21.291 1.00 72.25 190 LYS A O 1
ATOM 1613 N N . LEU A 1 191 ? 17.917 -31.534 -21.575 1.00 74.50 191 LEU A N 1
ATOM 1614 C CA . LEU A 1 191 ? 17.809 -32.286 -22.823 1.00 74.50 191 LEU A CA 1
ATOM 1615 C C . LEU A 1 191 ? 17.539 -31.296 -23.963 1.00 74.50 191 LEU A C 1
ATOM 1617 O O . LEU A 1 191 ? 16.577 -30.532 -23.891 1.00 74.50 191 LEU A O 1
ATOM 1621 N N . TYR A 1 192 ? 18.376 -31.271 -25.000 1.00 75.44 192 TYR A N 1
ATOM 1622 C CA . TYR A 1 192 ? 18.167 -30.394 -26.159 1.00 75.44 192 TYR A CA 1
ATOM 1623 C C . TYR A 1 192 ? 18.598 -31.054 -27.474 1.00 75.44 192 TYR A C 1
ATOM 1625 O O . TYR A 1 192 ? 19.478 -31.906 -27.499 1.00 75.44 192 TYR A O 1
ATOM 1633 N N . ASN A 1 193 ? 17.958 -30.660 -28.579 1.00 68.81 193 ASN A N 1
ATOM 1634 C CA . ASN A 1 193 ? 18.203 -31.187 -29.929 1.00 68.81 193 ASN A CA 1
ATOM 1635 C C . ASN A 1 193 ? 18.071 -32.723 -30.063 1.00 68.81 193 ASN A C 1
ATOM 1637 O O . ASN A 1 193 ? 18.927 -33.389 -30.640 1.00 68.81 193 ASN A O 1
ATOM 1641 N N . LEU A 1 194 ? 16.995 -33.293 -29.511 1.00 73.00 194 LEU A N 1
ATOM 1642 C CA . LEU A 1 194 ? 16.655 -34.711 -29.653 1.00 73.00 194 LEU A CA 1
ATOM 1643 C C . LEU A 1 194 ? 15.606 -34.896 -30.758 1.00 73.00 194 LEU A C 1
ATOM 1645 O O . LEU A 1 194 ? 14.584 -34.210 -30.740 1.00 73.00 194 LEU A O 1
ATOM 1649 N N . LYS A 1 195 ? 15.816 -35.832 -31.692 1.00 66.88 195 LYS A N 1
ATOM 1650 C CA . LYS A 1 195 ? 14.805 -36.189 -32.709 1.00 66.88 195 LYS A CA 1
ATOM 1651 C C . LYS A 1 195 ? 14.359 -37.634 -32.536 1.00 66.88 195 LYS A C 1
ATOM 1653 O O . LYS A 1 195 ? 15.194 -38.528 -32.463 1.00 66.88 195 LYS A O 1
ATOM 1658 N N . ASN A 1 196 ? 13.050 -37.875 -32.487 1.00 67.56 196 ASN A N 1
ATOM 1659 C CA . ASN A 1 196 ? 12.475 -39.211 -32.271 1.00 67.56 196 ASN A CA 1
ATOM 1660 C C . ASN A 1 196 ? 13.024 -39.934 -31.018 1.00 67.56 196 ASN A C 1
ATOM 1662 O O . ASN A 1 196 ? 13.212 -41.148 -31.025 1.00 67.56 196 ASN A O 1
ATOM 1666 N N . CYS A 1 197 ? 13.327 -39.195 -29.949 1.00 56.81 197 CYS A N 1
ATOM 1667 C CA . CYS A 1 197 ? 13.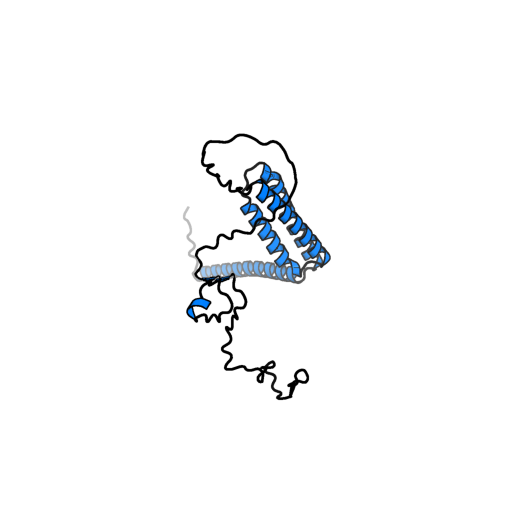704 -39.780 -28.663 1.00 56.81 197 CYS A CA 1
ATOM 1668 C C . CYS A 1 197 ? 12.489 -39.764 -27.735 1.00 56.81 197 CYS A C 1
ATOM 1670 O O . CYS A 1 197 ? 11.842 -38.729 -27.581 1.00 56.81 197 CYS A O 1
ATOM 1672 N N . GLU A 1 198 ? 12.194 -40.897 -27.106 1.00 58.44 198 GLU A N 1
ATOM 1673 C CA . GLU A 1 198 ? 11.110 -41.015 -26.133 1.00 58.44 198 GLU A CA 1
ATOM 1674 C C . GLU A 1 198 ? 11.663 -40.799 -24.721 1.00 58.44 198 GLU A C 1
ATOM 1676 O O . GLU A 1 198 ? 12.465 -41.594 -24.220 1.00 58.44 198 GLU A O 1
ATOM 1681 N N . GLU A 1 199 ? 11.234 -39.719 -24.066 1.00 57.12 199 GLU A N 1
ATOM 1682 C CA . GLU A 1 199 ? 11.482 -39.498 -22.642 1.00 57.12 199 GLU A CA 1
ATOM 1683 C C . GLU A 1 199 ? 10.424 -40.254 -21.831 1.00 57.12 199 GLU A C 1
ATOM 1685 O O . GLU A 1 199 ? 9.382 -39.724 -21.453 1.00 57.12 199 GLU A O 1
ATOM 1690 N N . SER A 1 200 ? 10.658 -41.541 -21.580 1.00 54.03 200 SER A N 1
ATOM 1691 C CA . SER A 1 200 ? 9.783 -42.328 -20.713 1.00 54.03 200 SER A CA 1
ATOM 1692 C C . SER A 1 200 ? 10.345 -42.337 -19.289 1.00 54.03 200 SER A C 1
ATOM 1694 O O . SER A 1 200 ? 10.994 -43.298 -18.875 1.00 54.03 200 SER A O 1
ATOM 1696 N N . GLY A 1 201 ? 10.082 -41.275 -18.522 1.00 55.34 201 GLY A N 1
ATOM 1697 C CA . GLY A 1 201 ? 10.227 -41.298 -17.057 1.00 55.34 201 GLY A CA 1
ATOM 1698 C C . GLY A 1 201 ? 9.247 -42.270 -16.378 1.00 55.34 201 GLY A C 1
ATOM 1699 O O . GLY A 1 201 ? 9.398 -42.607 -15.206 1.00 55.34 201 GLY A O 1
ATOM 1700 N N . PHE A 1 202 ? 8.261 -42.764 -17.129 1.00 51.84 202 PHE A N 1
ATOM 1701 C CA . PHE A 1 202 ? 7.363 -43.828 -16.713 1.00 51.84 202 PHE A CA 1
ATOM 1702 C C . PHE A 1 202 ? 8.053 -45.186 -16.838 1.00 51.84 202 PHE A C 1
ATOM 1704 O O . PHE A 1 202 ? 8.365 -45.660 -17.934 1.00 51.84 202 PHE A O 1
ATOM 1711 N N . GLN A 1 203 ? 8.245 -45.853 -15.702 1.00 59.09 203 GLN A N 1
ATOM 1712 C CA . GLN A 1 203 ? 8.474 -47.290 -15.679 1.00 59.09 203 GLN A CA 1
ATOM 1713 C C . GLN A 1 203 ? 7.183 -47.950 -16.177 1.00 59.09 203 GLN A C 1
ATOM 1715 O O . GLN A 1 203 ? 6.280 -48.216 -15.397 1.00 59.09 203 GLN A O 1
ATOM 1720 N N . GLY A 1 204 ? 7.065 -48.170 -17.490 1.00 54.91 204 GLY A N 1
ATOM 1721 C CA . GLY A 1 204 ? 5.880 -48.736 -18.154 1.00 54.91 204 GLY A CA 1
ATOM 1722 C C . GLY A 1 204 ? 5.547 -50.188 -17.781 1.00 54.91 204 GLY A C 1
ATOM 1723 O O . GLY A 1 204 ? 5.025 -50.920 -18.613 1.00 54.91 204 GLY A O 1
ATOM 1724 N N . LYS A 1 205 ? 5.900 -50.632 -16.572 1.00 58.34 205 LYS A N 1
ATOM 1725 C CA . LYS A 1 205 ? 5.576 -51.951 -16.028 1.00 58.34 205 LYS A CA 1
ATOM 1726 C C . LYS A 1 205 ? 4.346 -51.928 -15.124 1.00 58.34 205 LYS A C 1
ATOM 1728 O O . LYS A 1 205 ? 3.679 -52.948 -15.032 1.00 58.34 205 LYS A O 1
ATOM 1733 N N . GLU A 1 206 ? 4.026 -50.793 -14.504 1.00 55.94 206 GLU A N 1
ATOM 1734 C CA . GLU A 1 206 ? 2.896 -50.680 -13.580 1.00 55.94 206 GLU A CA 1
ATOM 1735 C C . GLU A 1 206 ? 2.147 -49.379 -13.845 1.00 55.94 206 GLU A C 1
ATOM 1737 O O . GLU A 1 206 ? 2.733 -48.297 -13.890 1.00 55.94 206 GLU A O 1
ATOM 1742 N N . ASN A 1 207 ? 0.843 -49.484 -14.081 1.00 57.00 207 ASN A N 1
ATOM 1743 C CA . ASN A 1 207 ? -0.011 -48.332 -14.286 1.00 57.00 207 ASN A CA 1
ATOM 1744 C C . ASN A 1 207 ? -1.348 -48.530 -13.553 1.00 57.00 207 ASN A C 1
ATOM 1746 O O . ASN A 1 207 ? -1.970 -49.585 -13.602 1.00 57.00 207 ASN A O 1
ATOM 1750 N N . GLN A 1 208 ? -1.789 -47.501 -12.834 1.00 64.69 208 GLN A N 1
ATOM 1751 C CA . GLN A 1 208 ? -2.985 -47.538 -11.987 1.00 64.69 208 GLN A CA 1
ATOM 1752 C C . GLN A 1 208 ? -4.230 -47.023 -12.726 1.00 64.69 208 GLN A C 1
ATOM 1754 O O . GLN A 1 208 ? -5.108 -46.419 -12.127 1.00 64.69 208 GLN A O 1
ATOM 1759 N N . TRP A 1 209 ? -4.361 -47.265 -14.039 1.00 65.44 209 TRP A N 1
ATOM 1760 C CA . TRP A 1 209 ? -5.523 -46.775 -14.813 1.00 65.44 209 TRP A CA 1
ATOM 1761 C C . TRP A 1 209 ? -6.864 -47.330 -14.316 1.00 65.44 209 TRP A C 1
ATOM 1763 O O . TRP A 1 209 ? -7.913 -46.777 -14.634 1.00 65.44 209 TRP A O 1
ATOM 1773 N N . ARG A 1 210 ? -6.835 -48.422 -13.540 1.00 63.50 210 ARG A N 1
ATOM 1774 C CA . ARG A 1 210 ? -8.013 -49.002 -12.880 1.00 63.50 210 ARG A CA 1
ATOM 1775 C C . ARG A 1 210 ? -8.304 -48.394 -11.501 1.00 63.50 210 ARG A C 1
ATOM 1777 O O . ARG A 1 210 ? -9.384 -48.632 -10.971 1.00 63.50 210 ARG A O 1
ATOM 1784 N N . GLU A 1 211 ? -7.380 -47.625 -10.930 1.00 62.09 211 GLU A N 1
ATOM 1785 C CA . GLU A 1 211 ? -7.460 -47.061 -9.580 1.00 62.09 211 GLU A CA 1
ATOM 1786 C C . GLU A 1 211 ? -7.484 -45.529 -9.658 1.00 62.09 211 GLU A C 1
ATOM 1788 O O . GLU A 1 211 ? -6.460 -44.855 -9.580 1.00 62.09 211 GLU A O 1
ATOM 1793 N N . ILE A 1 212 ? -8.679 -44.962 -9.818 1.00 62.38 212 ILE A N 1
ATOM 1794 C CA . ILE A 1 212 ? -8.894 -43.518 -9.683 1.00 62.38 212 ILE A CA 1
ATOM 1795 C C . ILE A 1 212 ? -9.264 -43.254 -8.222 1.00 62.38 212 ILE A C 1
ATOM 1797 O O . ILE A 1 212 ? -10.308 -43.712 -7.757 1.00 62.38 212 ILE A O 1
ATOM 1801 N N . GLN A 1 213 ? -8.416 -42.534 -7.483 1.00 56.88 213 GLN A N 1
ATOM 1802 C CA . GLN A 1 213 ? -8.776 -42.062 -6.145 1.00 56.88 213 GLN A CA 1
ATOM 1803 C C . GLN A 1 213 ? -9.697 -40.847 -6.259 1.00 56.88 213 GLN A C 1
ATOM 1805 O O . GLN A 1 213 ? -9.244 -39.721 -6.448 1.00 56.88 213 GLN A O 1
ATOM 1810 N N . ASP A 1 214 ? -11.000 -41.095 -6.162 1.00 58.03 214 ASP A N 1
ATOM 1811 C CA . ASP A 1 214 ? -12.031 -40.062 -6.213 1.00 58.03 214 ASP A CA 1
ATOM 1812 C C . ASP A 1 214 ? -12.346 -39.564 -4.786 1.00 58.03 214 ASP A C 1
ATOM 1814 O O . ASP A 1 214 ? -12.948 -40.274 -3.982 1.00 58.03 214 ASP A O 1
ATOM 1818 N N . PHE A 1 215 ? -11.836 -38.375 -4.445 1.00 60.66 215 PHE A N 1
ATOM 1819 C CA . PHE A 1 215 ? -12.176 -37.492 -3.308 1.00 60.66 215 PHE A CA 1
ATOM 1820 C C . PHE A 1 215 ? -12.581 -38.091 -1.941 1.00 60.66 215 PHE A C 1
ATOM 1822 O O . PHE A 1 215 ? -13.312 -37.441 -1.198 1.00 60.66 215 PHE A O 1
ATOM 1829 N N . ASN A 1 216 ? -12.085 -39.269 -1.547 1.00 55.97 216 ASN A N 1
ATOM 1830 C CA . ASN A 1 216 ? -12.236 -39.840 -0.196 1.00 55.97 216 ASN A CA 1
ATOM 1831 C C . ASN A 1 216 ? -13.672 -39.775 0.382 1.00 55.97 216 ASN A C 1
ATOM 1833 O O . ASN A 1 216 ? -13.874 -39.646 1.593 1.00 55.97 216 ASN A O 1
ATOM 1837 N N . TRP A 1 217 ? -14.690 -39.852 -0.478 1.00 56.62 217 TRP A N 1
ATOM 1838 C CA . TRP A 1 217 ? -16.082 -39.837 -0.048 1.00 56.62 217 TRP A CA 1
ATOM 1839 C C . TRP A 1 217 ? -16.480 -41.261 0.349 1.00 56.62 217 TRP A C 1
ATOM 1841 O O . TRP A 1 217 ? -16.283 -42.209 -0.402 1.00 56.62 217 TRP A O 1
ATOM 1851 N N . LEU A 1 218 ? -17.050 -41.413 1.544 1.00 50.50 218 LEU A N 1
ATOM 1852 C CA . LEU A 1 218 ? -17.521 -42.656 2.177 1.00 50.50 218 LEU A CA 1
ATOM 1853 C C . LEU A 1 218 ? -18.605 -43.465 1.413 1.00 50.50 218 LEU A C 1
ATOM 1855 O O . LEU A 1 218 ? -19.336 -44.241 2.029 1.00 50.50 218 LEU A O 1
ATOM 1859 N N . LYS A 1 219 ? -18.743 -43.324 0.091 1.00 54.50 219 LYS A N 1
ATOM 1860 C CA . LYS A 1 219 ? -19.683 -44.103 -0.725 1.00 54.50 219 LYS A CA 1
ATOM 1861 C C . LYS A 1 219 ? -18.981 -44.787 -1.894 1.00 54.50 219 LYS A C 1
ATOM 1863 O O . LYS A 1 219 ? -18.514 -44.137 -2.820 1.00 54.50 219 LYS A O 1
ATOM 1868 N N . GLN A 1 220 ? -18.977 -46.119 -1.857 1.00 57.66 220 GLN A N 1
ATOM 1869 C CA . GLN A 1 220 ? -18.514 -47.010 -2.927 1.00 57.66 220 GLN A CA 1
ATOM 1870 C C . GLN A 1 220 ? -19.546 -47.112 -4.069 1.00 57.66 220 GLN A C 1
ATOM 1872 O O . GLN A 1 220 ? -19.999 -48.202 -4.411 1.00 57.66 220 GLN A O 1
ATOM 1877 N N . GLU A 1 221 ? -19.967 -45.990 -4.648 1.00 62.97 221 GLU A N 1
ATOM 1878 C CA . GLU A 1 221 ? -20.798 -46.002 -5.859 1.00 62.97 221 GLU A CA 1
ATOM 1879 C C . GLU A 1 221 ? -19.910 -45.752 -7.087 1.00 62.97 221 GLU A C 1
ATOM 1881 O O . GLU A 1 221 ? -19.013 -44.910 -7.065 1.00 62.97 221 GLU A O 1
ATOM 1886 N N . LYS A 1 222 ? -20.115 -46.526 -8.162 1.00 67.69 222 LYS A N 1
ATOM 1887 C CA . LYS A 1 222 ? -19.333 -46.407 -9.402 1.00 67.69 222 LYS A CA 1
ATOM 1888 C C . LYS A 1 222 ? -19.566 -45.020 -10.008 1.00 67.69 222 LYS A C 1
ATOM 1890 O O . LYS A 1 222 ? -20.713 -44.655 -10.256 1.00 67.69 222 LYS A O 1
ATOM 1895 N N . SER A 1 223 ? -18.490 -44.272 -10.263 1.00 63.06 223 SER A N 1
ATOM 1896 C CA . SER A 1 223 ? -18.592 -42.931 -10.848 1.00 63.06 223 SER A CA 1
ATOM 1897 C C . SER A 1 223 ? -19.324 -42.989 -12.198 1.00 63.06 223 SER A C 1
ATOM 1899 O O . SER A 1 223 ? -18.902 -43.742 -13.080 1.00 63.06 223 SER A O 1
ATOM 1901 N N . PRO A 1 224 ? -20.397 -42.203 -12.399 1.00 74.06 224 PRO A N 1
ATOM 1902 C CA . PRO A 1 224 ? -21.127 -42.164 -13.666 1.00 74.06 224 PRO A CA 1
ATOM 1903 C C . PRO A 1 224 ? -20.327 -41.484 -14.788 1.00 74.06 224 PRO A C 1
ATOM 1905 O O . PRO A 1 224 ? -20.707 -41.578 -15.951 1.00 74.06 224 PRO A O 1
ATOM 1908 N N . ASN A 1 225 ? -19.217 -40.816 -14.455 1.00 70.75 225 ASN A N 1
ATOM 1909 C CA . ASN A 1 225 ? -18.406 -40.062 -15.409 1.00 70.75 225 ASN A CA 1
ATOM 1910 C C . ASN A 1 225 ? -17.347 -40.913 -16.121 1.00 70.75 225 ASN A C 1
ATOM 1912 O O . ASN A 1 225 ? -16.775 -40.457 -17.110 1.00 70.75 225 ASN A O 1
ATOM 1916 N N . PHE A 1 226 ? -17.076 -42.133 -15.645 1.00 70.50 226 PHE A N 1
ATOM 1917 C CA . PHE A 1 226 ? -16.032 -42.986 -16.206 1.00 70.50 226 PHE A CA 1
ATOM 1918 C C . PHE A 1 226 ? -16.563 -44.388 -16.498 1.00 70.50 226 PHE A C 1
ATOM 1920 O O . PHE A 1 226 ? -17.089 -45.087 -15.631 1.00 70.50 226 PHE A O 1
ATOM 1927 N N . THR A 1 227 ? -16.383 -44.822 -17.740 1.00 75.94 227 THR A N 1
ATOM 1928 C CA . THR A 1 227 ? -16.628 -46.197 -18.176 1.00 75.94 227 THR A CA 1
ATOM 1929 C C . THR A 1 227 ? -15.359 -46.726 -18.829 1.00 75.94 227 THR A C 1
ATOM 1931 O O . THR A 1 227 ? -14.641 -45.984 -19.497 1.00 75.94 227 THR A O 1
ATOM 1934 N N . LEU A 1 228 ? -15.039 -47.995 -18.569 1.00 73.31 228 LEU A N 1
ATOM 1935 C CA . LEU A 1 228 ? -13.968 -48.671 -19.292 1.00 73.31 228 LEU A CA 1
ATOM 1936 C C . LEU A 1 228 ? -14.492 -48.972 -20.693 1.00 73.31 228 LEU A C 1
ATOM 1938 O O . LEU A 1 228 ? -15.608 -49.469 -20.835 1.00 73.31 228 LEU A O 1
ATOM 1942 N N . VAL A 1 229 ? -13.701 -48.615 -21.697 1.00 73.00 229 VAL A N 1
ATOM 1943 C CA . VAL A 1 229 ? -13.951 -49.004 -23.082 1.00 73.00 229 VAL 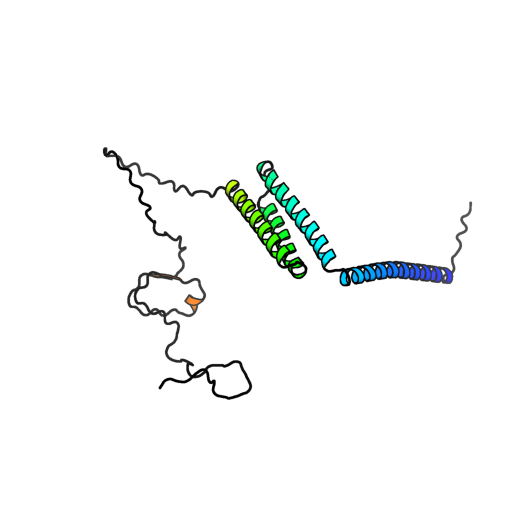A CA 1
ATOM 1944 C C . VAL A 1 229 ? -13.367 -50.404 -23.250 1.00 73.00 229 VAL A C 1
ATOM 1946 O O . VAL A 1 229 ? -12.181 -50.589 -22.965 1.00 73.00 229 VAL A O 1
ATOM 1949 N N . ASP A 1 230 ? -14.212 -51.360 -23.637 1.00 65.25 230 ASP A N 1
ATOM 1950 C CA . ASP A 1 230 ? -13.809 -52.726 -24.001 1.00 65.25 230 ASP A CA 1
ATOM 1951 C C . ASP A 1 230 ? -13.186 -52.778 -25.406 1.00 65.25 230 ASP A C 1
ATOM 1953 O O . ASP A 1 230 ? -13.630 -52.001 -26.288 1.00 65.25 230 ASP A O 1
#

InterPro domains:
  IPR016098 Cyclase-associated protein CAP/septum formation inhibitor MinC, C-terminal [G3DSA:2.160.20.70] (163-230)
  IPR027684 Tubulin-specific chaperone C [PTHR15139] (14-198)
  IPR031925 Tubulin-specific chaperone C, N-terminal [PF16752] (24-130)
  IPR038397 TBCC, N-terminal domain superfamily [G3DSA:1.20.58.1250] (24-130)

pLDDT: mean 74.74, std 17.02, range [37.09, 96.06]

Foldseek 3Di:
DDDPPPPQDPVNVVVVVVVVVVVVVVVVVVVVVVVVVVVVCVVPDDLVVVQVVLVVVLVVLLVVLVVCLVCCVPDVDDLVVSVVSLVVSVVSCVVCVVSDDPVVNVVVVVSSVVSVVSSVVVCCVVCVPPPPPPPPPPPPDDDDDDDDDDDDDDDDPDDDPDPDDPFAEDEDEECDEDDDDPVCVVGPYDYDHYYNYDPCPDPVPDDVPVDDPDPPDPDPDDDPVDDDDD

Sequence (230 aa):
MEKEDVNLTQKDLDQKNKFEELYKQQQQERLENKQKKKQLDEETKDPKEKMLVIQKEFKEKQESLSLKIKNCKKDGLNINDLFDEFKSIKEYFISTNHALTTYDKQQYKDQLDKLEKHLFVLKDMLCPRKKFKFSQRIKKDKQTENKENKKEEQQMTQPKIDYVEQVPGISDKENQKIILGKDQVQSSYKLYNLKNCEESGFQGKENQWREIQDFNWLKQEKSPNFTLVD